Protein AF-A0A7C1EFP1-F1 (afdb_monomer_lite)

Secondary structure (DSSP, 8-state):
-----------HHHHHHHHHHHHHHHHHHHHHHHHHHHHHHHHHHHHHHHHHHHHHHHHHHHHHHHHHH-PPPPPPPP-TT--SEEEPTTPSEEE--S-SSEEEEEEEEE-TTS-B--S-EEEEEETTEEEEEE--SGGGTSPTTEEEEEEEBS---EEEEEEEETTEE-S--EEEE--TT-GGG-EEEEEEEEPP-

Radius of gyration: 34.73 Å; chains: 1; bounding box: 94×47×86 Å

Foldseek 3Di:
DDDPPPPDDPDPVVVVVVVVVVVVVVVVVVVVVVVVVVVVVVVVVVVVVVVVVVVVVVVVVVLVVLLVPDDFDDDDDFDPPQAQKEWDPPPFDFFADPDLQWFKEKEFEAEQVRHTAQQWWKWKAGRSGHIDIWGADVVNPHHGRMTMDIGGGLSTAWMWIFIDHDPDTRYTTDIDGGDNPDNGGRYIYTYMYGDDD

Structure (mmCIF, N/CA/C/O backbone):
data_AF-A0A7C1EFP1-F1
#
_entry.id   AF-A0A7C1EFP1-F1
#
loop_
_atom_site.group_PDB
_atom_site.id
_atom_site.type_symbol
_atom_site.label_atom_id
_atom_site.label_alt_id
_atom_site.label_comp_id
_atom_site.label_asym_id
_atom_site.label_entity_id
_atom_site.label_seq_id
_atom_site.pdbx_PDB_ins_code
_atom_site.Cartn_x
_atom_site.Cartn_y
_atom_site.Cartn_z
_atom_site.occupancy
_atom_site.B_iso_or_equiv
_atom_site.auth_seq_id
_atom_site.auth_comp_id
_atom_site.auth_asym_id
_atom_site.auth_atom_id
_atom_site.pdbx_PDB_model_num
ATOM 1 N N . MET A 1 1 ? 69.177 -32.577 -63.875 1.00 43.31 1 MET A N 1
ATOM 2 C CA . MET A 1 1 ? 70.035 -32.094 -62.771 1.00 43.31 1 MET A CA 1
ATOM 3 C C . MET A 1 1 ? 70.542 -30.718 -63.169 1.00 43.31 1 MET A C 1
ATOM 5 O O . MET A 1 1 ? 71.178 -30.608 -64.204 1.00 43.31 1 MET A O 1
ATOM 9 N N . GLY A 1 2 ? 70.160 -29.677 -62.434 1.00 37.62 2 GLY A N 1
ATOM 10 C CA . GLY A 1 2 ? 70.478 -28.285 -62.759 1.00 37.62 2 GLY A CA 1
ATOM 11 C C . GLY A 1 2 ? 69.690 -27.369 -61.835 1.00 37.62 2 GLY A C 1
ATOM 12 O O . GLY A 1 2 ? 68.617 -26.903 -62.194 1.00 37.62 2 GLY A O 1
ATOM 13 N N . LEU A 1 3 ? 70.174 -27.250 -60.598 1.00 42.16 3 LEU A N 1
ATOM 14 C CA . LEU A 1 3 ? 69.589 -26.459 -59.518 1.00 42.16 3 LEU A CA 1
ATOM 15 C C . LEU A 1 3 ? 69.392 -25.005 -59.971 1.00 42.16 3 LEU A C 1
ATOM 17 O O . LEU A 1 3 ? 70.361 -24.319 -60.292 1.00 42.16 3 LEU A O 1
ATOM 21 N N . SER A 1 4 ? 68.141 -24.539 -59.975 1.00 41.19 4 SER A N 1
ATOM 22 C CA . SER A 1 4 ? 67.832 -23.112 -60.047 1.00 41.19 4 SER A CA 1
ATOM 23 C C . SER A 1 4 ? 68.309 -22.474 -58.741 1.00 41.19 4 SER A C 1
ATOM 25 O O . SER A 1 4 ? 67.675 -22.604 -57.694 1.00 41.19 4 SER A O 1
ATOM 27 N N . ASN A 1 5 ? 69.497 -21.871 -58.781 1.00 44.94 5 ASN A N 1
ATOM 28 C CA . ASN A 1 5 ? 70.033 -21.078 -57.686 1.00 44.94 5 ASN A CA 1
ATOM 29 C C . ASN A 1 5 ? 69.199 -19.796 -57.577 1.00 44.94 5 ASN A C 1
ATOM 31 O O . ASN A 1 5 ? 69.444 -18.826 -58.292 1.00 44.94 5 ASN A O 1
ATOM 35 N N . ASN A 1 6 ? 68.227 -19.789 -56.663 1.00 48.50 6 ASN A N 1
ATOM 36 C CA . ASN A 1 6 ? 67.594 -18.569 -56.172 1.00 48.50 6 ASN A CA 1
ATOM 37 C C . ASN A 1 6 ? 68.635 -17.765 -55.383 1.00 48.50 6 ASN A C 1
ATOM 39 O O . ASN A 1 6 ? 68.729 -17.857 -54.158 1.00 48.50 6 ASN A O 1
ATOM 43 N N . THR A 1 7 ? 69.461 -16.990 -56.082 1.00 50.22 7 THR A N 1
ATOM 44 C CA . THR A 1 7 ? 70.325 -15.996 -55.453 1.00 50.22 7 THR A CA 1
ATOM 45 C C . THR A 1 7 ? 69.457 -14.844 -54.962 1.00 50.22 7 THR A C 1
ATOM 47 O O . THR A 1 7 ? 69.108 -13.930 -55.705 1.00 50.22 7 THR A O 1
ATOM 50 N N . VAL A 1 8 ? 69.096 -14.893 -53.679 1.00 58.31 8 VAL A N 1
ATOM 51 C CA . VAL A 1 8 ? 68.525 -13.748 -52.962 1.00 58.31 8 VAL A CA 1
ATOM 52 C C . VAL A 1 8 ? 69.504 -12.574 -53.110 1.00 58.31 8 VAL A C 1
ATOM 54 O O . VAL A 1 8 ? 70.669 -12.726 -52.732 1.0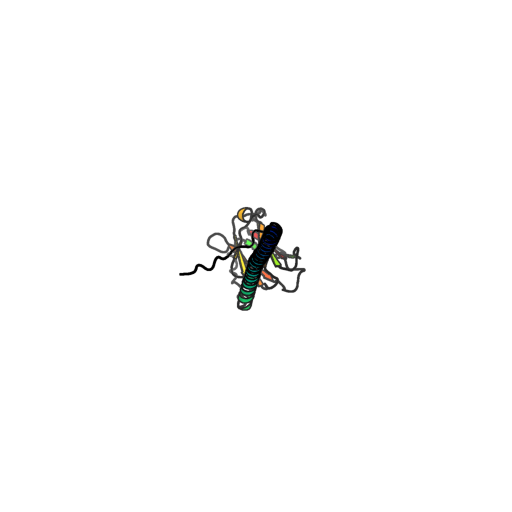0 58.31 8 VAL A O 1
ATOM 57 N N . PRO A 1 9 ? 69.097 -11.415 -53.659 1.00 54.53 9 PRO A N 1
ATOM 58 C CA . PRO A 1 9 ? 70.005 -10.287 -53.817 1.00 54.53 9 PRO A CA 1
ATOM 59 C C . PRO A 1 9 ? 70.494 -9.808 -52.441 1.00 54.53 9 PRO A C 1
ATOM 61 O O . PRO A 1 9 ? 69.729 -9.351 -51.601 1.00 54.53 9 PRO A O 1
ATOM 64 N N . THR A 1 10 ? 71.796 -9.926 -52.177 1.00 56.75 10 THR A N 1
ATOM 65 C CA . THR A 1 10 ? 72.434 -9.580 -50.892 1.00 56.75 10 THR A CA 1
ATOM 66 C C . THR A 1 10 ? 73.047 -8.178 -50.892 1.00 56.75 10 THR A C 1
ATOM 68 O O . THR A 1 10 ? 74.038 -7.924 -50.210 1.00 56.75 10 THR A O 1
ATOM 71 N N . SER A 1 11 ? 72.466 -7.226 -51.626 1.00 63.09 11 SER A N 1
ATOM 72 C CA . SER A 1 11 ? 72.901 -5.831 -51.540 1.00 63.09 11 SER A CA 1
ATOM 73 C C . SER A 1 11 ? 72.334 -5.180 -50.265 1.00 63.09 11 SER A C 1
ATOM 75 O O . SER A 1 11 ? 71.168 -5.367 -49.912 1.00 63.09 11 SER A O 1
ATOM 77 N N . ARG A 1 12 ? 73.160 -4.406 -49.539 1.00 58.56 12 ARG A N 1
ATOM 78 C CA . ARG A 1 12 ? 72.730 -3.605 -48.371 1.00 58.56 12 ARG A CA 1
ATOM 79 C C . ARG A 1 12 ? 71.409 -2.839 -48.590 1.00 58.56 12 ARG A C 1
ATOM 81 O O . ARG A 1 12 ? 70.568 -2.917 -47.696 1.00 58.56 12 ARG A O 1
ATOM 88 N N . PRO A 1 13 ? 71.172 -2.157 -49.730 1.00 68.75 13 PRO A N 1
ATOM 89 C CA . PRO A 1 13 ? 69.906 -1.455 -49.951 1.00 68.75 13 PRO A CA 1
ATOM 90 C C . PRO A 1 13 ? 68.696 -2.395 -50.067 1.00 68.75 13 PRO A C 1
ATOM 92 O O . PRO A 1 13 ? 67.624 -2.045 -49.584 1.00 68.75 13 PRO A O 1
ATOM 95 N N . TYR A 1 14 ? 68.857 -3.602 -50.622 1.00 70.50 14 TYR A N 1
ATOM 96 C CA . TYR A 1 14 ? 67.770 -4.583 -50.709 1.00 70.50 14 TYR A CA 1
ATOM 97 C C . TYR A 1 14 ? 67.346 -5.086 -49.326 1.00 70.50 14 TYR A C 1
ATOM 99 O O . TYR A 1 14 ? 66.156 -5.150 -49.031 1.00 70.50 14 TYR A O 1
ATOM 107 N N . ARG A 1 15 ? 68.309 -5.362 -48.435 1.00 70.06 15 ARG A N 1
ATOM 108 C CA . ARG A 1 15 ? 68.008 -5.758 -47.049 1.00 70.06 15 ARG A CA 1
ATOM 109 C C . ARG A 1 15 ? 67.303 -4.647 -46.277 1.00 70.06 15 ARG A C 1
ATOM 111 O O . ARG A 1 15 ? 66.344 -4.931 -45.577 1.00 70.06 15 ARG A O 1
ATOM 118 N N . VAL A 1 16 ? 67.740 -3.397 -46.432 1.00 73.44 16 VAL A N 1
ATOM 119 C CA . VAL A 1 16 ? 67.092 -2.246 -45.781 1.00 73.44 16 VAL A CA 1
ATOM 120 C C . VAL A 1 16 ? 65.667 -2.053 -46.302 1.00 73.44 16 VAL A C 1
ATOM 122 O O . VAL A 1 16 ? 64.749 -1.927 -45.497 1.00 73.44 16 VAL A O 1
ATOM 125 N N . SER A 1 17 ? 65.457 -2.107 -47.621 1.00 75.56 17 SER A N 1
ATOM 126 C CA . SER A 1 17 ? 64.118 -1.998 -48.210 1.00 75.56 17 SER A CA 1
ATOM 127 C C . SER A 1 17 ? 63.202 -3.127 -47.742 1.00 75.56 17 SER A C 1
ATOM 129 O O . SER A 1 17 ? 62.067 -2.865 -47.367 1.00 75.56 17 SER A O 1
ATOM 131 N N . LEU A 1 18 ? 63.696 -4.367 -47.712 1.00 79.50 18 LEU A N 1
ATOM 132 C CA . LEU A 1 18 ? 62.922 -5.526 -47.278 1.00 79.50 18 LEU A CA 1
ATOM 133 C C . LEU A 1 18 ? 62.542 -5.429 -45.793 1.00 79.50 18 LEU A C 1
ATOM 135 O O . LEU A 1 18 ? 61.389 -5.670 -45.449 1.00 79.50 18 LEU A O 1
ATOM 139 N N . THR A 1 19 ? 63.459 -4.994 -44.923 1.00 81.38 19 THR A N 1
ATOM 140 C CA . THR A 1 19 ? 63.149 -4.752 -43.506 1.00 81.38 19 THR A CA 1
ATOM 141 C C . THR A 1 19 ? 62.110 -3.645 -43.337 1.00 81.38 19 THR A C 1
ATOM 143 O O . THR A 1 19 ? 61.177 -3.812 -42.559 1.00 81.38 19 THR A O 1
ATOM 146 N N . ILE A 1 20 ? 62.219 -2.542 -44.088 1.00 81.62 20 ILE A N 1
ATOM 147 C CA . ILE A 1 20 ? 61.231 -1.452 -44.050 1.00 81.62 20 ILE A CA 1
ATOM 148 C C . ILE A 1 20 ? 59.852 -1.962 -44.479 1.00 81.62 20 ILE A C 1
ATOM 150 O O . ILE A 1 20 ? 58.868 -1.700 -43.791 1.00 81.62 20 ILE A O 1
ATOM 154 N N . THR A 1 21 ? 59.770 -2.729 -45.570 1.00 83.94 21 THR A N 1
ATOM 155 C CA . THR A 1 21 ? 58.505 -3.304 -46.048 1.00 83.94 21 THR A CA 1
ATOM 156 C C . THR A 1 21 ? 57.903 -4.274 -45.033 1.00 83.94 21 THR A C 1
ATOM 158 O O . THR A 1 21 ? 56.701 -4.221 -44.789 1.00 83.94 21 THR A O 1
ATOM 161 N N . ILE A 1 22 ? 58.718 -5.119 -44.396 1.00 84.75 22 ILE A N 1
ATOM 162 C CA . ILE A 1 22 ? 58.253 -6.049 -43.356 1.00 84.75 22 ILE A CA 1
ATOM 163 C C . ILE A 1 22 ? 57.739 -5.291 -42.129 1.00 84.75 22 ILE A C 1
ATOM 165 O O . ILE A 1 22 ? 56.687 -5.637 -41.599 1.00 84.75 22 ILE A O 1
ATOM 169 N N . VAL A 1 23 ? 58.436 -4.240 -41.691 1.00 85.56 23 VAL A N 1
ATOM 170 C CA . VAL A 1 23 ? 57.999 -3.417 -40.553 1.00 85.56 23 VAL A CA 1
ATOM 171 C C . VAL A 1 23 ? 56.684 -2.699 -40.869 1.00 85.56 23 VAL A C 1
ATOM 173 O O . VAL A 1 23 ? 55.776 -2.707 -40.043 1.00 85.56 23 VAL A O 1
ATOM 176 N N . LEU A 1 24 ? 56.535 -2.140 -42.072 1.00 85.44 24 LEU A N 1
ATOM 177 C CA . LEU A 1 24 ? 55.278 -1.532 -42.528 1.00 85.44 24 LEU A CA 1
ATOM 178 C C . LEU A 1 24 ? 54.130 -2.547 -42.588 1.00 85.44 24 LEU A C 1
ATOM 180 O O . LEU A 1 24 ? 53.017 -2.253 -42.149 1.00 85.44 24 LEU A O 1
ATOM 184 N N . LEU A 1 25 ? 54.397 -3.758 -43.078 1.00 85.12 25 LEU A N 1
ATOM 185 C CA . LEU A 1 25 ? 53.415 -4.839 -43.098 1.00 85.12 25 LEU A CA 1
ATOM 186 C C . LEU A 1 25 ? 52.990 -5.227 -41.672 1.00 85.12 25 LEU A C 1
ATOM 188 O O . LEU A 1 25 ? 51.804 -5.345 -41.386 1.00 85.12 25 LEU A O 1
ATOM 192 N N . LEU A 1 26 ? 53.940 -5.364 -40.747 1.00 84.88 26 LEU A N 1
ATOM 193 C CA . LEU A 1 26 ? 53.634 -5.679 -39.351 1.00 84.88 26 LEU A CA 1
ATOM 194 C C . LEU A 1 26 ? 52.823 -4.568 -38.677 1.00 84.88 26 LEU A C 1
ATOM 196 O O . LEU A 1 26 ? 51.865 -4.863 -37.965 1.00 84.88 26 LEU A O 1
ATOM 200 N N . LEU A 1 27 ? 53.149 -3.299 -38.933 1.00 85.88 27 LEU A N 1
ATOM 201 C CA . LEU A 1 27 ? 52.392 -2.162 -38.403 1.00 85.88 27 LEU A CA 1
ATOM 202 C C . LEU A 1 27 ? 50.953 -2.133 -38.928 1.00 85.88 27 LEU A C 1
ATOM 204 O O . LEU A 1 27 ? 50.025 -1.930 -38.149 1.00 85.88 27 LEU A O 1
ATOM 208 N N . THR A 1 28 ? 50.756 -2.378 -40.225 1.00 86.38 28 THR A N 1
ATOM 209 C CA . THR A 1 28 ? 49.413 -2.406 -40.830 1.00 86.38 28 THR A CA 1
ATOM 210 C C . THR A 1 28 ? 48.569 -3.567 -40.305 1.00 86.38 28 THR A C 1
ATOM 212 O O . THR A 1 28 ? 47.416 -3.355 -39.937 1.00 86.38 28 THR A O 1
ATOM 215 N N . VAL A 1 29 ? 49.145 -4.766 -40.175 1.00 87.69 29 VAL A N 1
ATOM 216 C CA . VAL A 1 29 ? 48.458 -5.926 -39.580 1.00 87.69 29 VAL A CA 1
ATOM 217 C C . VAL A 1 29 ? 48.094 -5.660 -38.120 1.00 87.69 29 VAL A C 1
ATOM 219 O O . VAL A 1 29 ? 46.966 -5.922 -37.708 1.00 87.69 29 VAL A O 1
ATOM 222 N N . THR A 1 30 ? 49.012 -5.079 -37.346 1.00 85.75 30 THR A N 1
ATOM 223 C CA . THR A 1 30 ? 48.764 -4.760 -35.932 1.00 85.75 30 THR A CA 1
ATOM 224 C C . THR A 1 30 ? 47.638 -3.735 -35.786 1.00 85.75 30 THR A C 1
ATOM 226 O O . THR A 1 30 ? 46.737 -3.932 -34.975 1.00 85.75 30 THR A O 1
ATOM 229 N N . ALA A 1 31 ? 47.632 -2.679 -36.606 1.00 81.50 31 ALA A N 1
ATOM 230 C CA . ALA A 1 31 ? 46.561 -1.683 -36.604 1.00 81.50 31 ALA A CA 1
ATOM 231 C C . ALA A 1 31 ? 45.196 -2.298 -36.958 1.00 81.50 31 ALA A C 1
ATOM 233 O O . ALA A 1 31 ? 44.191 -1.973 -36.330 1.00 81.50 31 ALA A O 1
ATOM 234 N N . MET A 1 32 ? 45.160 -3.223 -37.922 1.00 87.69 32 MET A N 1
ATOM 235 C CA . MET A 1 32 ? 43.922 -3.890 -38.328 1.00 87.69 32 MET A CA 1
ATOM 236 C C . MET A 1 32 ? 43.363 -4.796 -37.220 1.00 87.69 32 MET A C 1
ATOM 238 O O . MET A 1 32 ? 42.166 -4.761 -36.950 1.00 87.69 32 MET A O 1
ATOM 242 N N . ILE A 1 33 ? 44.224 -5.543 -36.521 1.00 84.12 33 ILE A N 1
ATOM 243 C CA . ILE A 1 33 ? 43.825 -6.384 -35.380 1.00 84.12 33 ILE A CA 1
ATOM 244 C C . ILE A 1 33 ? 43.259 -5.527 -34.242 1.00 84.12 33 ILE A C 1
ATOM 246 O O . ILE A 1 33 ? 42.219 -5.864 -33.683 1.00 84.12 33 ILE A O 1
ATOM 250 N N . VAL A 1 34 ? 43.903 -4.400 -33.923 1.00 80.50 34 VAL A N 1
ATOM 251 C CA . VAL A 1 34 ? 43.417 -3.480 -32.881 1.00 80.50 34 VAL A CA 1
ATOM 252 C C . VAL A 1 34 ? 42.028 -2.937 -33.227 1.00 80.50 34 VAL A C 1
ATOM 254 O O . VAL A 1 34 ? 41.159 -2.909 -32.360 1.00 80.50 34 VAL A O 1
ATOM 257 N N . LEU A 1 35 ? 41.785 -2.568 -34.489 1.00 77.12 35 LEU A N 1
ATOM 258 C CA . LEU A 1 35 ? 40.465 -2.108 -34.933 1.00 77.12 35 LEU A CA 1
ATOM 259 C C . LEU A 1 35 ? 39.390 -3.194 -34.801 1.00 77.12 35 LEU A C 1
ATOM 261 O O . LEU A 1 35 ? 38.282 -2.889 -34.369 1.00 77.12 35 LEU A O 1
ATOM 265 N N . ILE A 1 36 ? 39.713 -4.452 -35.117 1.00 79.12 36 ILE A N 1
ATOM 266 C CA . ILE A 1 36 ? 38.784 -5.581 -34.952 1.00 79.12 36 ILE A CA 1
ATOM 267 C C . ILE A 1 36 ? 38.444 -5.796 -33.472 1.00 79.12 36 ILE A C 1
ATOM 269 O O . ILE A 1 36 ? 37.278 -5.977 -33.140 1.00 79.12 36 ILE A O 1
ATOM 273 N N . ILE A 1 37 ? 39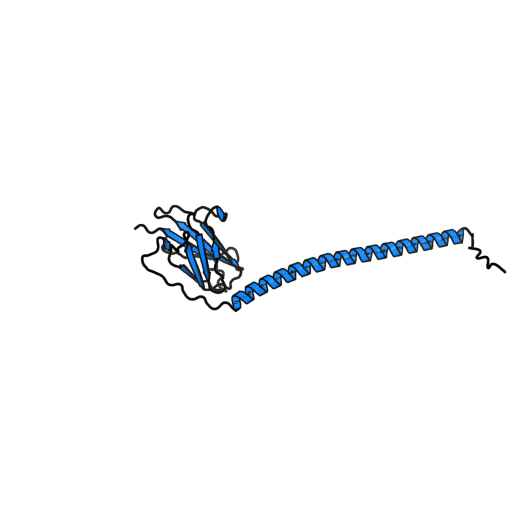.436 -5.733 -32.577 1.00 72.81 37 ILE A N 1
ATOM 274 C CA . ILE A 1 37 ? 39.217 -5.901 -31.131 1.00 72.81 37 ILE A CA 1
ATOM 275 C C . ILE A 1 37 ? 38.318 -4.787 -30.581 1.00 72.81 37 ILE A C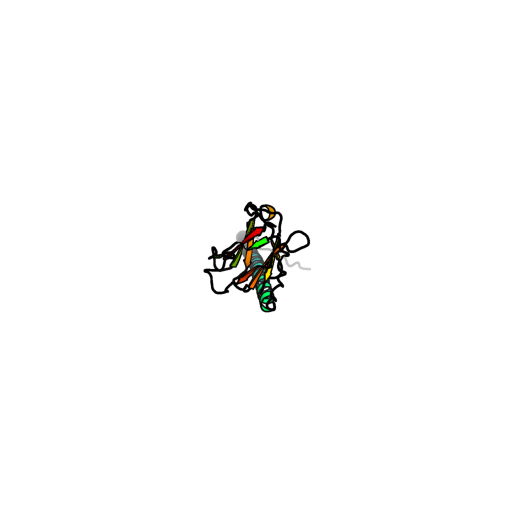 1
ATOM 277 O O . ILE A 1 37 ? 37.385 -5.077 -29.838 1.00 72.81 37 ILE A O 1
ATOM 281 N N . ILE A 1 38 ? 38.567 -3.529 -30.963 1.00 69.75 38 ILE A N 1
ATOM 282 C CA . ILE A 1 38 ? 37.740 -2.391 -30.530 1.00 69.75 38 ILE A CA 1
ATOM 283 C C . ILE A 1 38 ? 36.304 -2.543 -31.044 1.00 69.75 38 ILE A C 1
ATOM 285 O O . ILE A 1 38 ? 35.363 -2.321 -30.288 1.00 69.75 38 ILE A O 1
ATOM 289 N N . ASN A 1 39 ? 36.131 -2.940 -32.306 1.00 70.12 39 ASN A N 1
ATOM 290 C CA . ASN A 1 39 ? 34.807 -3.111 -32.895 1.00 70.12 39 ASN A CA 1
ATOM 291 C C . ASN A 1 39 ? 34.031 -4.271 -32.249 1.00 70.12 39 ASN A C 1
ATOM 293 O O . ASN A 1 39 ? 32.839 -4.136 -32.010 1.00 70.12 39 ASN A O 1
ATOM 297 N N . ASN A 1 40 ? 34.706 -5.374 -31.908 1.00 67.50 40 ASN A N 1
ATOM 298 C CA . ASN A 1 40 ? 34.085 -6.489 -31.188 1.00 67.50 40 ASN A CA 1
ATOM 299 C C . ASN A 1 40 ? 33.691 -6.100 -29.757 1.00 67.50 40 ASN A C 1
ATOM 301 O O . ASN A 1 40 ? 32.587 -6.414 -29.334 1.00 67.50 40 ASN A O 1
ATOM 305 N N . ALA A 1 41 ? 34.545 -5.364 -29.037 1.00 62.75 41 ALA A N 1
ATOM 306 C CA . ALA A 1 41 ? 34.215 -4.891 -27.692 1.00 62.75 41 ALA A CA 1
ATOM 307 C C . ALA A 1 41 ? 32.999 -3.944 -27.690 1.00 62.75 41 ALA A C 1
ATOM 309 O O . ALA A 1 41 ? 32.172 -3.998 -26.787 1.00 62.75 41 ALA A O 1
ATOM 310 N N . GLN A 1 42 ? 32.859 -3.103 -28.723 1.00 67.38 42 GLN A N 1
ATOM 311 C CA . GLN A 1 42 ? 31.679 -2.248 -28.879 1.00 67.38 42 GLN A CA 1
ATOM 312 C C . GLN A 1 42 ? 30.397 -3.027 -29.191 1.00 67.38 42 GLN A C 1
ATOM 314 O O . GLN A 1 42 ? 29.314 -2.565 -28.829 1.00 67.38 42 GLN A O 1
ATOM 319 N N . GLU A 1 43 ? 30.502 -4.166 -29.874 1.00 68.56 43 GLU A N 1
ATOM 320 C CA . GLU A 1 43 ? 29.346 -5.003 -30.189 1.00 68.56 43 GLU A CA 1
ATOM 321 C C . GLU A 1 43 ? 28.860 -5.762 -28.947 1.00 68.56 43 GLU A C 1
ATOM 323 O O . GLU A 1 43 ? 27.666 -5.733 -28.662 1.00 68.56 43 GLU A O 1
ATOM 328 N N . ASP A 1 44 ? 29.773 -6.309 -28.138 1.00 67.94 44 ASP A N 1
ATOM 329 C CA . ASP A 1 44 ? 29.432 -6.980 -26.873 1.00 67.94 44 ASP A CA 1
ATOM 330 C C . ASP A 1 44 ? 28.696 -6.029 -25.904 1.00 67.94 44 ASP A C 1
ATOM 332 O O . ASP A 1 44 ? 27.665 -6.381 -25.321 1.00 67.94 44 ASP A O 1
ATOM 336 N N . ASP A 1 45 ? 29.173 -4.783 -25.780 1.00 68.50 45 ASP A N 1
ATOM 337 C CA . ASP A 1 45 ? 28.523 -3.754 -24.956 1.00 68.50 45 ASP A CA 1
ATOM 338 C C . ASP A 1 45 ? 27.130 -3.375 -25.497 1.00 68.50 45 ASP A C 1
ATOM 340 O O . ASP A 1 45 ? 26.194 -3.118 -24.730 1.00 68.50 45 ASP A O 1
ATOM 344 N N . ARG A 1 46 ? 26.963 -3.354 -26.827 1.00 60.88 46 ARG A N 1
ATOM 345 C CA . ARG A 1 46 ? 25.675 -3.081 -27.483 1.00 60.88 46 ARG A CA 1
ATOM 346 C C . ARG A 1 46 ? 24.678 -4.211 -27.291 1.00 60.88 46 ARG A C 1
ATOM 348 O O . ARG A 1 46 ? 23.516 -3.928 -27.003 1.00 60.88 46 ARG A O 1
ATOM 355 N N . GLU A 1 47 ? 25.108 -5.459 -27.427 1.00 67.81 47 GLU A N 1
ATOM 356 C CA . GLU A 1 47 ? 24.261 -6.629 -27.202 1.00 67.81 47 GLU A CA 1
ATOM 357 C C . GLU A 1 47 ? 23.794 -6.698 -25.743 1.00 67.81 47 GLU A C 1
ATOM 359 O O . GLU A 1 47 ? 22.608 -6.918 -25.487 1.00 67.81 47 GLU A O 1
ATOM 364 N N . ALA A 1 48 ? 24.682 -6.416 -24.784 1.00 68.50 48 ALA A N 1
ATOM 365 C CA . ALA A 1 48 ? 24.329 -6.359 -23.368 1.00 68.50 48 ALA A CA 1
ATOM 366 C C . ALA A 1 48 ? 23.302 -5.251 -23.071 1.00 68.50 48 ALA A C 1
ATOM 368 O O . ALA A 1 48 ? 22.292 -5.500 -22.406 1.00 68.50 48 ALA A O 1
ATOM 369 N N . ALA A 1 49 ? 23.510 -4.042 -23.603 1.00 66.25 49 ALA A N 1
ATOM 370 C CA . ALA A 1 49 ? 22.573 -2.931 -23.438 1.00 66.25 49 ALA A CA 1
ATOM 371 C C . ALA A 1 49 ? 21.210 -3.210 -24.100 1.00 66.25 49 ALA A C 1
ATOM 373 O O . ALA A 1 49 ? 20.159 -2.887 -23.536 1.00 66.25 49 ALA A O 1
ATOM 374 N N . LEU A 1 50 ? 21.210 -3.845 -25.276 1.00 66.38 50 LEU A N 1
ATOM 375 C CA . LEU A 1 50 ? 19.991 -4.232 -25.979 1.00 66.38 50 LEU A CA 1
ATOM 376 C C . LEU A 1 50 ? 19.224 -5.302 -25.197 1.00 66.38 50 LEU A C 1
ATOM 378 O O . LEU A 1 50 ? 18.017 -5.171 -25.027 1.00 66.38 50 LEU A O 1
ATOM 382 N N . ASN A 1 51 ? 19.910 -6.317 -24.672 1.00 64.69 51 ASN A N 1
ATOM 383 C CA . ASN A 1 51 ? 19.283 -7.385 -23.899 1.00 64.69 51 ASN A CA 1
ATOM 384 C C . ASN A 1 51 ? 18.645 -6.858 -22.601 1.00 64.69 51 ASN A C 1
ATOM 386 O O . ASN A 1 51 ? 17.522 -7.234 -22.262 1.00 64.69 51 ASN A O 1
ATOM 390 N N . LEU A 1 52 ? 19.308 -5.920 -21.916 1.00 70.31 52 LEU A N 1
ATOM 391 C CA . LEU A 1 52 ? 18.737 -5.235 -20.750 1.00 70.31 52 LEU A CA 1
ATOM 392 C C . LEU A 1 52 ? 17.489 -4.424 -21.116 1.00 70.31 52 LEU A C 1
ATOM 394 O O . LEU A 1 52 ? 16.479 -4.489 -20.418 1.00 70.31 52 LEU A O 1
ATOM 398 N N . THR A 1 53 ? 17.538 -3.701 -22.236 1.00 67.12 53 THR A N 1
ATOM 399 C CA . THR A 1 53 ? 16.407 -2.888 -22.706 1.00 67.12 53 THR A CA 1
ATOM 400 C C . THR A 1 53 ? 15.230 -3.765 -23.135 1.00 67.12 53 THR A C 1
ATOM 402 O O . THR A 1 53 ? 14.093 -3.477 -22.777 1.00 67.12 53 THR A O 1
ATOM 405 N N . ILE A 1 54 ? 15.483 -4.860 -23.858 1.00 63.09 54 ILE A N 1
ATOM 406 C CA . ILE A 1 54 ? 14.448 -5.818 -24.269 1.00 63.09 54 ILE A CA 1
ATOM 407 C C . ILE A 1 54 ? 13.809 -6.459 -23.039 1.00 63.09 54 ILE A C 1
ATOM 409 O O . ILE A 1 54 ? 12.587 -6.532 -22.981 1.00 63.09 54 ILE A O 1
ATOM 413 N N . THR A 1 55 ? 14.603 -6.871 -22.049 1.00 65.38 55 THR A N 1
ATOM 414 C CA . THR A 1 55 ? 14.072 -7.467 -20.813 1.00 65.38 55 THR A CA 1
ATOM 415 C C . THR A 1 55 ? 13.164 -6.481 -20.079 1.00 65.38 55 THR A C 1
ATOM 417 O O . THR A 1 55 ? 12.028 -6.823 -19.769 1.00 65.38 55 THR A O 1
ATOM 420 N N . ALA A 1 56 ? 13.596 -5.226 -19.912 1.00 55.91 56 ALA A N 1
ATOM 421 C CA . ALA A 1 56 ? 12.779 -4.189 -19.283 1.00 55.91 56 ALA A CA 1
ATOM 422 C C . ALA A 1 56 ? 11.471 -3.912 -20.051 1.00 55.91 56 ALA A C 1
ATOM 424 O O . ALA A 1 56 ? 10.406 -3.788 -19.448 1.00 55.91 56 ALA A O 1
ATOM 425 N N . VAL A 1 57 ? 11.527 -3.860 -21.387 1.00 63.84 57 VAL A N 1
ATOM 426 C CA . VAL A 1 57 ? 10.338 -3.655 -22.232 1.00 63.84 57 VAL A CA 1
ATOM 427 C C . VAL A 1 57 ? 9.388 -4.854 -22.166 1.00 63.84 57 VAL A C 1
ATOM 429 O O . VAL A 1 57 ? 8.175 -4.662 -22.121 1.00 63.84 57 VAL A O 1
ATOM 432 N N . VAL A 1 58 ? 9.909 -6.083 -22.147 1.00 68.31 58 VAL A N 1
ATOM 433 C CA . VAL A 1 58 ? 9.103 -7.309 -22.049 1.00 68.31 58 VAL A CA 1
ATOM 434 C C . VAL A 1 58 ? 8.440 -7.422 -20.677 1.00 68.31 58 VAL A C 1
ATOM 436 O O . VAL A 1 58 ? 7.247 -7.719 -20.627 1.00 68.31 58 VAL A O 1
ATOM 439 N N . ASP A 1 59 ? 9.153 -7.120 -19.591 1.00 57.78 59 ASP A N 1
ATOM 440 C CA . ASP A 1 59 ? 8.581 -7.096 -18.239 1.00 57.78 59 ASP A CA 1
ATOM 441 C C . ASP A 1 59 ? 7.451 -6.063 -18.146 1.00 57.78 59 ASP A C 1
ATOM 443 O O . ASP A 1 59 ? 6.346 -6.374 -17.693 1.00 57.78 59 ASP A O 1
ATOM 447 N N . GLN A 1 60 ? 7.669 -4.858 -18.681 1.00 58.16 60 GLN A N 1
ATOM 448 C CA . GLN A 1 60 ? 6.658 -3.802 -18.690 1.00 58.16 60 GLN A CA 1
ATOM 449 C C . GLN A 1 60 ? 5.449 -4.152 -19.575 1.00 58.16 60 GLN A C 1
ATOM 451 O O . GLN A 1 60 ? 4.299 -3.890 -19.206 1.00 58.16 60 GLN A O 1
ATOM 456 N N . MET A 1 61 ? 5.679 -4.810 -20.716 1.00 57.12 61 MET A N 1
ATOM 457 C CA . MET A 1 61 ? 4.618 -5.302 -21.594 1.00 57.12 61 MET A CA 1
ATOM 458 C C . MET A 1 61 ? 3.809 -6.421 -20.933 1.00 57.12 61 MET A C 1
ATOM 460 O O . MET A 1 61 ? 2.584 -6.410 -21.027 1.00 57.12 61 MET A O 1
ATOM 464 N N . HIS A 1 62 ? 4.455 -7.353 -20.228 1.00 58.41 62 HIS A N 1
ATOM 465 C CA . HIS A 1 62 ? 3.776 -8.438 -19.524 1.00 58.41 62 HIS A CA 1
ATOM 466 C C . HIS A 1 62 ? 2.925 -7.911 -18.360 1.00 58.41 62 HIS A C 1
ATOM 468 O O . HIS A 1 62 ? 1.785 -8.348 -18.192 1.00 58.41 62 HIS A O 1
ATOM 474 N N . ILE A 1 63 ? 3.424 -6.934 -17.595 1.00 60.50 63 ILE A N 1
ATOM 475 C CA . ILE A 1 63 ? 2.661 -6.261 -16.529 1.00 60.50 63 ILE A CA 1
ATOM 476 C C . ILE A 1 63 ? 1.429 -5.563 -17.121 1.00 60.50 63 ILE A C 1
ATOM 478 O O . ILE A 1 63 ? 0.304 -5.801 -16.676 1.00 60.50 63 ILE A O 1
ATOM 482 N N . THR A 1 64 ? 1.621 -4.794 -18.196 1.00 59.78 64 THR A N 1
ATOM 483 C CA . THR A 1 64 ? 0.540 -4.059 -18.869 1.00 59.78 64 THR A CA 1
ATOM 484 C C . THR A 1 64 ? -0.500 -5.007 -19.476 1.00 59.78 64 THR A C 1
ATOM 486 O O . THR A 1 64 ? -1.702 -4.769 -19.378 1.00 59.78 64 THR A O 1
ATOM 489 N N . GLN A 1 65 ? -0.066 -6.111 -20.085 1.00 57.19 65 GLN A N 1
ATOM 490 C CA . GLN A 1 65 ? -0.959 -7.085 -20.707 1.00 57.19 65 GLN A CA 1
ATOM 491 C C . GLN A 1 65 ? -1.728 -7.898 -19.658 1.00 57.19 65 GLN A C 1
ATOM 493 O O . GLN A 1 65 ? -2.926 -8.110 -19.818 1.00 57.19 65 GLN A O 1
ATOM 498 N N . THR A 1 66 ? -1.087 -8.282 -18.551 1.00 57.28 66 THR A N 1
ATOM 499 C CA . THR A 1 66 ? -1.757 -8.968 -17.431 1.00 57.28 66 THR A CA 1
ATOM 500 C C . THR A 1 66 ? -2.803 -8.065 -16.779 1.00 57.28 66 THR A C 1
ATOM 502 O O . THR A 1 66 ? -3.899 -8.530 -16.471 1.00 57.28 66 THR A O 1
ATOM 505 N N . ALA A 1 67 ? -2.510 -6.767 -16.647 1.00 57.28 67 ALA A N 1
ATOM 506 C CA . ALA A 1 67 ? -3.498 -5.773 -16.251 1.00 57.28 67 ALA A CA 1
ATOM 507 C C . ALA A 1 67 ? -4.653 -5.723 -17.269 1.00 57.28 67 ALA A C 1
ATOM 509 O O . ALA A 1 67 ? -5.785 -6.019 -16.921 1.00 57.28 67 ALA A O 1
ATOM 510 N N . LEU A 1 68 ? -4.401 -5.479 -18.554 1.00 56.28 68 LEU A N 1
ATOM 511 C CA . LEU A 1 68 ? -5.466 -5.327 -19.561 1.00 56.28 68 LEU A CA 1
ATOM 512 C C . LEU A 1 68 ? -6.430 -6.527 -19.694 1.00 56.28 68 LEU A C 1
ATOM 514 O O . LEU A 1 68 ? -7.552 -6.343 -20.165 1.00 56.28 68 LEU A O 1
ATOM 518 N N . ILE A 1 69 ? -6.017 -7.739 -19.306 1.00 56.56 69 ILE A N 1
ATOM 519 C CA . ILE A 1 69 ? -6.859 -8.949 -19.342 1.00 56.56 69 ILE A CA 1
ATOM 520 C C . ILE A 1 69 ? -7.551 -9.213 -17.987 1.00 56.56 69 ILE A C 1
ATOM 522 O O . ILE A 1 69 ? -8.498 -9.999 -17.921 1.00 56.56 69 ILE A O 1
ATOM 526 N N . ALA A 1 70 ? -7.120 -8.563 -16.901 1.00 57.53 70 ALA A N 1
ATOM 527 C CA . ALA A 1 70 ? -7.738 -8.711 -15.590 1.00 57.53 70 ALA A CA 1
ATOM 528 C C . ALA A 1 70 ? -9.167 -8.142 -15.612 1.00 57.53 70 ALA A C 1
ATOM 530 O O . ALA A 1 70 ? -9.394 -6.942 -15.761 1.00 57.53 70 ALA A O 1
ATOM 531 N N . THR A 1 71 ? -10.156 -9.024 -15.468 1.00 56.88 71 THR A N 1
ATOM 532 C CA . THR A 1 71 ? -11.555 -8.639 -15.256 1.00 56.88 71 THR A CA 1
ATOM 533 C C . THR A 1 71 ? -11.695 -7.776 -14.001 1.00 56.88 71 THR A C 1
ATOM 535 O O . THR A 1 71 ? -11.002 -8.052 -13.020 1.00 56.88 71 THR A O 1
ATOM 538 N N . PRO A 1 72 ? -12.611 -6.786 -13.986 1.00 63.38 72 PRO A N 1
ATOM 539 C CA . PRO A 1 72 ? -12.856 -5.971 -12.804 1.00 63.38 72 PRO A CA 1
ATOM 540 C C . PRO A 1 72 ? -13.187 -6.865 -11.610 1.00 63.38 72 PRO A C 1
ATOM 542 O O . PRO A 1 72 ? -14.050 -7.745 -11.680 1.00 63.38 72 PRO A O 1
ATOM 545 N N . THR A 1 73 ? -12.485 -6.631 -10.512 1.00 70.06 73 THR A N 1
ATOM 546 C CA . THR A 1 73 ? -12.599 -7.438 -9.305 1.00 70.06 73 THR A CA 1
ATOM 547 C C . THR A 1 73 ? -13.958 -7.165 -8.661 1.00 70.06 73 THR A C 1
ATOM 549 O O . THR A 1 73 ? -14.403 -6.018 -8.546 1.00 70.06 73 THR A O 1
ATOM 552 N N . SER A 1 74 ? -14.670 -8.227 -8.276 1.00 68.50 74 SER A N 1
ATOM 553 C CA . SER A 1 74 ? -15.959 -8.098 -7.586 1.00 68.50 74 SER A CA 1
ATOM 554 C C . SER A 1 74 ? -15.757 -7.547 -6.177 1.00 68.50 74 SER A C 1
ATOM 556 O O . SER A 1 74 ? -14.792 -7.901 -5.504 1.00 68.50 74 SER A O 1
ATOM 558 N N . ALA A 1 75 ? -16.682 -6.700 -5.717 1.00 73.31 75 ALA A N 1
ATOM 559 C CA . ALA A 1 75 ? -16.603 -6.148 -4.372 1.00 73.31 75 ALA A CA 1
ATOM 560 C C . ALA A 1 75 ? -16.670 -7.275 -3.314 1.00 73.31 75 ALA A C 1
ATOM 562 O O . ALA A 1 75 ? -17.556 -8.136 -3.389 1.00 73.31 75 ALA A O 1
ATOM 563 N N . PRO A 1 76 ? -15.760 -7.281 -2.327 1.00 76.88 76 PRO A N 1
ATOM 564 C CA . PRO A 1 76 ? -15.755 -8.267 -1.254 1.00 76.88 76 PRO A CA 1
ATOM 565 C C . PRO A 1 76 ? -16.979 -8.114 -0.339 1.00 76.88 76 PRO A C 1
ATOM 567 O O . PRO A 1 76 ? -17.477 -7.014 -0.098 1.00 76.88 76 PRO A O 1
ATOM 570 N N . GLN A 1 77 ? -17.474 -9.237 0.185 1.00 72.81 77 GLN A N 1
ATOM 571 C CA . GLN A 1 77 ? -18.619 -9.258 1.099 1.00 72.81 77 GLN A CA 1
ATOM 572 C C . GLN A 1 77 ? -18.206 -8.760 2.492 1.00 72.81 77 GLN A C 1
ATOM 574 O O . GLN A 1 77 ? -17.243 -9.256 3.078 1.00 72.81 77 GLN A O 1
ATOM 579 N N . VAL A 1 78 ? -18.961 -7.808 3.046 1.00 71.62 78 VAL A N 1
ATOM 580 C CA . VAL A 1 78 ? -18.752 -7.282 4.404 1.00 71.62 78 VAL A CA 1
ATOM 581 C C . VAL A 1 78 ? -19.660 -8.023 5.381 1.00 71.62 78 VAL A C 1
ATOM 583 O O . VAL A 1 78 ? -20.879 -8.014 5.217 1.00 71.62 78 VAL A O 1
ATOM 586 N N . VAL A 1 79 ? -19.089 -8.611 6.435 1.00 72.38 79 VAL A N 1
ATOM 587 C CA . VAL A 1 79 ? -19.873 -9.243 7.508 1.00 72.38 79 VAL A CA 1
ATOM 588 C C . VAL A 1 79 ? -19.888 -8.342 8.742 1.00 72.38 79 VAL A C 1
ATOM 590 O O . VAL A 1 79 ? -18.906 -8.232 9.476 1.00 72.38 79 VAL A O 1
ATOM 593 N N . LEU A 1 80 ? -21.014 -7.662 8.969 1.00 62.31 80 LEU A N 1
ATOM 594 C CA . LEU A 1 80 ? -21.173 -6.739 10.096 1.00 62.31 80 LEU A CA 1
ATOM 595 C C . LEU A 1 80 ? -20.981 -7.439 11.454 1.00 62.31 80 LEU A C 1
ATOM 597 O O . LEU A 1 80 ? -21.459 -8.549 11.675 1.00 62.31 80 LEU A O 1
ATOM 601 N N . GLY A 1 81 ? -20.301 -6.754 12.379 1.00 64.38 81 GLY A N 1
ATOM 602 C CA . GLY A 1 81 ? -20.121 -7.194 13.769 1.00 64.38 81 GLY A CA 1
ATOM 603 C C . GLY A 1 81 ? -19.017 -8.233 14.010 1.00 64.38 81 GLY A C 1
ATOM 604 O O . GLY A 1 81 ? -18.841 -8.661 15.148 1.00 64.38 81 GLY A O 1
ATOM 605 N N . GLN A 1 82 ? -18.264 -8.638 12.981 1.00 77.00 82 GLN A N 1
ATOM 606 C CA . GLN A 1 82 ? -17.198 -9.648 13.112 1.00 77.00 82 GLN A CA 1
ATOM 607 C C . GLN A 1 82 ? -15.780 -9.070 13.206 1.00 77.00 82 GLN A C 1
ATOM 609 O O . GLN A 1 82 ? -14.851 -9.778 13.598 1.00 77.00 82 GLN A O 1
ATOM 614 N N . TYR A 1 83 ? -15.603 -7.796 12.864 1.00 88.62 83 TYR A N 1
ATOM 615 C CA . TYR A 1 83 ? -14.283 -7.191 12.731 1.00 88.62 83 TYR A CA 1
ATOM 616 C C . TYR A 1 83 ? -13.804 -6.540 14.028 1.00 88.62 83 TYR A C 1
ATOM 618 O O . TYR A 1 83 ? -14.560 -5.871 14.729 1.00 88.62 83 TYR A O 1
ATOM 626 N N . LEU A 1 84 ? -12.523 -6.746 14.335 1.00 91.81 84 LEU A N 1
ATOM 627 C CA . LEU A 1 84 ? -11.843 -6.171 15.496 1.00 91.81 84 LEU A CA 1
ATOM 628 C C . LEU A 1 84 ? -11.285 -4.780 15.201 1.00 91.81 84 LEU A C 1
ATOM 630 O O . LEU A 1 84 ? -10.959 -4.054 16.134 1.00 91.81 84 LEU A O 1
ATOM 634 N N . PHE A 1 85 ? -11.156 -4.426 13.925 1.00 94.31 85 PHE A N 1
ATOM 635 C CA . PHE A 1 85 ? -10.660 -3.139 13.463 1.00 94.31 85 PHE A CA 1
ATOM 636 C C . PHE A 1 85 ? -11.699 -2.451 12.593 1.00 94.31 85 PHE A C 1
ATOM 638 O O . PHE A 1 85 ? -12.387 -3.095 11.799 1.00 94.31 85 PHE A O 1
ATOM 645 N N . ALA A 1 86 ? -11.764 -1.133 12.724 1.00 93.69 86 ALA A N 1
ATOM 646 C CA . ALA A 1 86 ? -12.560 -0.266 11.879 1.00 93.69 86 ALA A CA 1
ATOM 647 C C . ALA A 1 86 ? -11.693 0.863 11.323 1.00 93.69 86 ALA A C 1
ATOM 649 O O . ALA A 1 86 ? -10.665 1.233 11.896 1.00 93.69 86 ALA A O 1
ATOM 650 N N . LEU A 1 87 ? -12.130 1.396 10.190 1.00 94.75 87 LEU A N 1
ATOM 651 C CA . LEU A 1 87 ? -11.564 2.592 9.593 1.00 94.75 87 LEU A CA 1
ATOM 652 C C . LEU A 1 87 ? -11.812 3.782 10.530 1.00 94.75 87 LEU A C 1
ATOM 654 O O . LEU A 1 87 ? -12.928 3.957 11.026 1.00 94.75 87 LEU A O 1
ATOM 658 N N . VAL A 1 88 ? -10.774 4.567 10.809 1.00 93.94 88 VAL A N 1
ATOM 659 C CA . VAL A 1 88 ? -10.917 5.808 11.582 1.00 93.94 88 VAL A CA 1
ATOM 660 C C . VAL A 1 88 ? -11.747 6.810 10.776 1.00 93.94 88 VAL A C 1
ATOM 662 O O . VAL A 1 88 ? -11.739 6.780 9.544 1.00 93.94 88 VAL A O 1
ATOM 665 N N . ALA A 1 89 ? -12.473 7.690 11.471 1.00 89.56 89 ALA A N 1
ATOM 666 C CA . ALA A 1 89 ? -13.188 8.789 10.831 1.00 89.56 89 ALA A CA 1
ATOM 667 C C . ALA A 1 89 ? -12.255 9.569 9.887 1.00 89.56 89 ALA A C 1
ATOM 669 O O . ALA A 1 89 ? -11.071 9.736 10.175 1.00 89.56 89 ALA A O 1
ATOM 670 N N . ASP A 1 90 ? -12.801 10.001 8.753 1.00 88.94 90 ASP A N 1
ATOM 671 C CA . ASP A 1 90 ? -12.095 10.741 7.701 1.00 88.94 90 ASP A CA 1
ATOM 672 C C . ASP A 1 90 ? -11.007 9.959 6.935 1.00 88.94 90 ASP A C 1
ATOM 674 O O . ASP A 1 90 ? -10.351 10.527 6.068 1.00 88.94 90 ASP A O 1
ATOM 678 N N . SER A 1 91 ? -10.849 8.652 7.172 1.00 92.00 91 SER A N 1
ATOM 679 C CA . SER A 1 91 ? -10.013 7.757 6.357 1.00 92.00 91 SER A CA 1
ATOM 680 C C . SER A 1 91 ? -10.871 6.985 5.324 1.00 92.00 91 SER A C 1
ATOM 682 O O . SER A 1 91 ? -12.029 6.696 5.628 1.00 92.00 91 SER A O 1
ATOM 684 N N . PRO A 1 92 ? -10.361 6.631 4.119 1.00 96.31 92 PRO A N 1
ATOM 685 C CA . PRO A 1 92 ? -9.060 7.007 3.570 1.00 96.31 92 PRO A CA 1
ATOM 686 C C . PRO A 1 92 ? -8.970 8.494 3.204 1.00 96.31 92 PRO A C 1
ATOM 688 O O . PRO A 1 92 ? -9.904 9.067 2.640 1.00 96.31 92 PRO A O 1
ATOM 691 N N . THR A 1 93 ? -7.815 9.101 3.471 1.00 97.38 93 THR A N 1
ATOM 692 C CA . THR A 1 93 ? -7.483 10.458 3.018 1.00 97.38 93 THR A CA 1
ATOM 693 C C . THR A 1 93 ? -6.669 10.386 1.730 1.00 97.38 93 THR A C 1
ATOM 695 O O . THR A 1 93 ? -5.779 9.551 1.596 1.00 97.38 93 THR A O 1
ATOM 698 N N . TYR A 1 94 ? -6.963 11.262 0.767 1.00 97.31 94 TYR A N 1
ATOM 699 C CA . TYR A 1 94 ? -6.260 11.305 -0.518 1.00 97.31 94 TYR A CA 1
ATOM 700 C C . TYR A 1 94 ? -5.333 12.513 -0.591 1.00 97.31 94 TYR A C 1
ATOM 702 O O . TYR A 1 94 ? -5.682 13.602 -0.135 1.00 97.31 94 TYR A O 1
ATOM 710 N N . SER A 1 95 ? -4.166 12.323 -1.192 1.00 97.31 95 SER A N 1
ATOM 711 C CA . SER A 1 95 ? -3.142 13.351 -1.369 1.00 97.31 95 SER A CA 1
ATOM 712 C C . SER A 1 95 ? -2.341 13.109 -2.648 1.00 97.31 95 SER A C 1
ATOM 714 O O . SER A 1 95 ? -2.444 12.044 -3.262 1.00 97.31 95 SER A O 1
ATOM 716 N N . ALA A 1 96 ? -1.552 14.104 -3.045 1.00 96.69 96 ALA A N 1
ATOM 717 C CA . ALA A 1 96 ? -0.575 13.955 -4.113 1.00 96.69 96 ALA A CA 1
ATOM 718 C C . ALA A 1 96 ? 0.678 13.253 -3.572 1.00 96.69 96 ALA A C 1
ATOM 720 O O . ALA A 1 96 ? 1.190 13.623 -2.510 1.00 96.69 96 ALA A O 1
ATOM 721 N N . ALA A 1 97 ? 1.174 12.264 -4.308 1.00 93.56 97 ALA A N 1
ATOM 722 C CA . ALA A 1 97 ? 2.479 11.664 -4.074 1.00 93.56 97 ALA A CA 1
ATOM 723 C C . ALA A 1 97 ? 3.615 12.568 -4.594 1.00 93.56 97 ALA A C 1
ATOM 725 O O . ALA A 1 97 ? 3.386 13.655 -5.128 1.00 93.56 97 ALA A O 1
ATOM 726 N N . SER A 1 98 ? 4.863 12.118 -4.431 1.00 89.88 98 SER A N 1
ATOM 727 C CA . SER A 1 98 ? 6.060 12.823 -4.917 1.00 89.88 98 SER A CA 1
ATOM 728 C C . SER A 1 98 ? 6.125 12.949 -6.438 1.00 89.88 98 SER A C 1
ATOM 730 O O . SER A 1 98 ? 6.718 13.896 -6.954 1.00 89.88 98 SER A O 1
ATOM 732 N N . ASP A 1 99 ? 5.528 11.999 -7.145 1.00 88.50 99 ASP A N 1
ATOM 733 C CA . ASP A 1 99 ? 5.471 11.924 -8.598 1.00 88.50 99 ASP A CA 1
ATOM 734 C C . ASP A 1 99 ? 4.100 11.397 -9.045 1.00 88.50 99 ASP A C 1
ATOM 736 O O . ASP A 1 99 ? 3.268 11.023 -8.219 1.00 88.50 99 ASP A O 1
ATOM 740 N N . CYS A 1 100 ? 3.855 11.420 -10.356 1.00 91.12 100 CYS A N 1
ATOM 741 C CA . CYS A 1 100 ? 2.624 10.921 -10.973 1.00 91.12 100 CYS A CA 1
ATOM 742 C C . CYS A 1 100 ? 2.874 9.690 -11.858 1.00 91.12 100 CYS A C 1
ATOM 744 O O . CYS A 1 100 ? 2.157 9.451 -12.827 1.00 91.12 100 CYS A O 1
ATOM 746 N N . ASN A 1 101 ? 3.929 8.931 -11.558 1.00 91.50 101 ASN A N 1
ATOM 747 C CA . ASN A 1 101 ? 4.246 7.711 -12.296 1.00 91.50 101 ASN A CA 1
ATOM 748 C C . ASN A 1 101 ? 3.735 6.462 -11.576 1.00 91.50 101 ASN A C 1
ATOM 750 O O . ASN A 1 101 ? 3.732 5.390 -12.167 1.00 91.50 101 ASN A O 1
ATOM 754 N N . ALA A 1 102 ? 3.309 6.603 -10.323 1.00 94.19 102 ALA A N 1
ATOM 755 C CA . ALA A 1 102 ? 2.789 5.525 -9.503 1.00 94.19 102 ALA A CA 1
ATOM 756 C C . ALA A 1 102 ? 1.636 6.010 -8.618 1.00 94.19 102 ALA A C 1
ATOM 758 O O . ALA A 1 102 ? 1.444 7.214 -8.386 1.00 94.19 102 ALA A O 1
ATOM 759 N N . GLN A 1 103 ? 0.889 5.047 -8.089 1.00 95.94 103 GLN A N 1
ATOM 760 C CA . GLN A 1 103 ? -0.064 5.265 -7.010 1.00 95.94 103 GLN A CA 1
ATOM 761 C C . GLN A 1 103 ? 0.471 4.672 -5.710 1.00 95.94 103 GLN A C 1
ATOM 763 O O . GLN A 1 103 ? 1.261 3.731 -5.705 1.00 95.94 103 GLN A O 1
ATOM 768 N N . TYR A 1 104 ? 0.035 5.214 -4.578 1.00 97.06 104 TYR A N 1
ATOM 769 C CA . TYR A 1 104 ? 0.550 4.805 -3.277 1.00 97.06 104 TYR A CA 1
ATOM 770 C C . TYR A 1 104 ? -0.575 4.506 -2.304 1.00 97.06 104 TYR A C 1
ATOM 772 O O . TYR A 1 104 ? -1.475 5.319 -2.087 1.00 97.06 104 TYR A O 1
ATOM 780 N N . LEU A 1 105 ? -0.469 3.352 -1.658 1.00 97.81 105 LEU A N 1
ATOM 781 C CA . LEU A 1 105 ? -1.234 3.028 -0.468 1.00 97.81 105 LEU A CA 1
ATOM 782 C C . LEU A 1 105 ? -0.300 3.115 0.724 1.00 97.81 105 LEU A C 1
ATOM 784 O O . LEU A 1 105 ? 0.717 2.427 0.790 1.00 97.81 105 LEU A O 1
ATOM 788 N N . ILE A 1 106 ? -0.648 3.967 1.670 1.00 97.69 106 ILE A N 1
ATOM 789 C CA . ILE A 1 106 ? 0.038 4.048 2.952 1.00 97.69 106 ILE A CA 1
ATOM 790 C C . ILE A 1 106 ? -0.981 3.872 4.059 1.00 97.69 106 ILE A C 1
ATOM 792 O O . ILE A 1 106 ? -2.183 4.065 3.864 1.00 97.69 106 ILE A O 1
ATOM 796 N N . GLY A 1 107 ? -0.518 3.527 5.247 1.00 97.56 107 GLY A N 1
ATOM 797 C CA . GLY A 1 107 ? -1.442 3.467 6.353 1.00 97.56 107 GLY A CA 1
ATOM 798 C C . GLY A 1 107 ? -0.817 3.194 7.692 1.00 97.56 107 GLY A C 1
ATOM 799 O O . GLY A 1 107 ? 0.397 3.052 7.835 1.00 97.56 107 GLY A O 1
ATOM 800 N N . ARG A 1 108 ? -1.701 3.148 8.688 1.00 97.38 108 ARG A N 1
ATOM 801 C CA . ARG A 1 108 ? -1.358 2.909 10.084 1.00 97.38 108 ARG A CA 1
ATOM 802 C C . ARG A 1 108 ? -2.361 1.976 10.739 1.00 97.38 108 ARG A C 1
ATOM 804 O O . ARG A 1 108 ? -3.565 2.081 10.497 1.00 97.38 108 ARG A O 1
ATOM 811 N N . ILE A 1 109 ? -1.867 1.125 11.626 1.00 97.19 109 ILE A N 1
ATOM 812 C CA . ILE A 1 109 ? -2.664 0.214 12.439 1.00 97.19 109 ILE A CA 1
ATOM 813 C C . ILE A 1 109 ? -2.501 0.610 13.898 1.00 97.19 109 ILE A C 1
ATOM 815 O O . ILE A 1 109 ? -1.395 0.635 14.433 1.00 97.19 109 ILE A O 1
ATOM 819 N N . LEU A 1 110 ? -3.622 0.928 14.535 1.00 96.81 110 LEU A N 1
ATOM 820 C CA . LEU A 1 110 ? -3.684 1.429 15.897 1.00 96.81 110 LEU A CA 1
ATOM 821 C C . LEU A 1 110 ? -4.458 0.461 16.792 1.00 96.81 110 LEU A C 1
ATOM 823 O O . LEU A 1 110 ? -5.515 -0.065 16.435 1.00 96.81 110 LEU A O 1
ATOM 827 N N . THR A 1 111 ? -3.958 0.270 18.003 1.00 95.12 111 THR A N 1
ATOM 828 C CA . THR A 1 111 ? -4.697 -0.363 19.098 1.00 95.12 111 THR A CA 1
ATOM 829 C C . THR A 1 111 ? -5.854 0.528 19.573 1.00 95.12 111 THR A C 1
ATOM 831 O O . THR A 1 111 ? -6.021 1.667 19.136 1.00 95.12 111 THR A O 1
ATOM 834 N N . GLU A 1 112 ? -6.662 0.021 20.505 1.00 93.56 112 GLU A N 1
ATOM 835 C CA . GLU A 1 112 ? -7.782 0.765 21.098 1.00 93.56 112 GLU A CA 1
ATOM 836 C C . GLU A 1 112 ? -7.317 2.067 21.779 1.00 93.56 112 GLU A C 1
ATOM 838 O O . GLU A 1 112 ? -7.974 3.102 21.665 1.00 93.56 112 GLU A O 1
ATOM 843 N N . ASN A 1 113 ? -6.118 2.036 22.372 1.00 93.50 113 ASN A N 1
ATOM 844 C CA . ASN A 1 113 ? -5.459 3.169 23.028 1.00 93.50 113 ASN A CA 1
ATOM 845 C C . ASN A 1 113 ? -4.649 4.049 22.058 1.00 93.50 113 ASN A C 1
ATOM 847 O O . ASN A 1 113 ? -3.777 4.794 22.494 1.00 93.50 113 ASN A O 1
ATOM 851 N N . GLU A 1 114 ? -4.874 3.921 20.747 1.00 93.31 114 GLU A N 1
ATOM 852 C CA . GLU A 1 114 ? -4.187 4.699 19.700 1.00 93.31 114 GLU A CA 1
ATOM 853 C C . GLU A 1 114 ? -2.670 4.488 19.641 1.00 93.31 114 GLU A C 1
ATOM 855 O O . GLU A 1 114 ? -1.943 5.241 18.999 1.00 93.31 114 GLU A O 1
ATOM 860 N N . THR A 1 115 ? -2.183 3.420 20.268 1.00 96.00 115 THR A N 1
ATOM 861 C CA . THR A 1 115 ? -0.787 3.000 20.143 1.00 96.00 115 THR A CA 1
ATOM 862 C C . THR A 1 115 ? -0.611 2.234 18.828 1.00 96.00 115 THR A C 1
ATOM 864 O O . THR A 1 115 ? -1.430 1.341 18.578 1.00 96.00 115 THR A O 1
ATOM 867 N N . PRO A 1 116 ? 0.402 2.546 17.998 1.00 96.38 116 PRO A N 1
ATOM 868 C CA . PRO A 1 116 ? 0.719 1.773 16.796 1.00 96.38 116 PRO A CA 1
ATOM 869 C C . PRO A 1 116 ? 1.006 0.294 17.101 1.00 96.38 116 PRO A C 1
ATOM 871 O O . PRO A 1 116 ? 1.356 -0.044 18.229 1.00 96.38 116 PRO A O 1
ATOM 874 N N . THR A 1 117 ? 0.800 -0.605 16.133 1.00 94.44 117 THR A N 1
ATOM 875 C CA . THR A 1 117 ? 1.077 -2.040 16.322 1.00 94.44 117 THR A CA 1
ATOM 876 C C . THR A 1 117 ? 1.424 -2.773 15.026 1.00 94.44 117 THR A C 1
ATOM 878 O O . THR A 1 117 ? 0.714 -2.648 14.030 1.00 94.44 117 THR A O 1
ATOM 881 N N . ASP A 1 118 ? 2.458 -3.617 15.090 1.00 94.00 118 ASP A N 1
ATOM 882 C CA . ASP A 1 118 ? 2.956 -4.441 13.971 1.00 94.00 118 ASP A CA 1
ATOM 883 C C . ASP A 1 118 ? 2.397 -5.870 13.952 1.00 94.00 118 ASP A C 1
ATOM 885 O O . ASP A 1 118 ? 2.869 -6.739 13.223 1.00 94.00 118 ASP A O 1
ATOM 889 N N . ALA A 1 119 ? 1.402 -6.160 14.790 1.00 92.44 119 ALA A N 1
ATOM 890 C CA . ALA A 1 119 ? 0.909 -7.522 14.995 1.00 92.44 119 ALA A CA 1
ATOM 891 C C . ALA A 1 119 ? 0.062 -8.080 13.829 1.00 92.44 119 ALA A C 1
ATOM 893 O O . ALA A 1 119 ? -0.483 -9.179 13.946 1.00 92.44 119 ALA A O 1
ATOM 894 N N . TYR A 1 120 ? -0.097 -7.331 12.736 1.00 94.44 120 TYR A N 1
ATOM 895 C CA . TYR A 1 120 ? -1.034 -7.625 11.652 1.00 94.44 120 TYR A CA 1
ATOM 896 C C . TYR A 1 120 ? -0.363 -7.442 10.300 1.00 94.44 120 TYR A C 1
ATOM 898 O O . TYR A 1 120 ? 0.525 -6.615 10.153 1.00 94.44 120 TYR A O 1
ATOM 906 N N . THR A 1 121 ? -0.822 -8.171 9.292 1.00 95.00 121 THR A N 1
ATOM 907 C CA . THR A 1 121 ? -0.424 -7.929 7.904 1.00 95.00 121 THR A CA 1
ATOM 908 C C . THR A 1 121 ? -1.550 -7.243 7.151 1.00 95.00 121 THR A C 1
ATOM 910 O O . THR A 1 121 ? -2.727 -7.335 7.517 1.00 95.00 121 THR A O 1
ATOM 913 N N . VAL A 1 122 ? -1.186 -6.529 6.092 1.00 96.81 122 VAL A N 1
ATOM 914 C CA . VAL A 1 122 ? -2.140 -5.847 5.223 1.00 96.81 122 VAL A CA 1
ATOM 915 C C . VAL A 1 122 ? -2.275 -6.649 3.941 1.00 96.81 122 VAL A C 1
ATOM 917 O O . VAL A 1 122 ? -1.292 -6.939 3.266 1.00 96.81 122 VAL A O 1
ATOM 920 N N . PHE A 1 123 ? -3.501 -7.026 3.615 1.00 95.44 123 PHE A N 1
ATOM 921 C CA . PHE A 1 123 ? -3.845 -7.712 2.382 1.00 95.44 123 PHE A CA 1
ATOM 922 C C . PHE A 1 123 ? -4.426 -6.699 1.396 1.00 95.44 123 PHE A C 1
ATOM 924 O O . PHE A 1 123 ? -5.348 -5.958 1.754 1.00 95.44 123 PHE A O 1
ATOM 931 N N . VAL A 1 124 ? -3.872 -6.642 0.184 1.00 95.44 124 VAL A N 1
ATOM 932 C CA . VAL A 1 124 ? -4.237 -5.663 -0.849 1.00 95.44 124 VAL A CA 1
ATOM 933 C C . VAL A 1 124 ? -4.511 -6.371 -2.168 1.00 95.44 124 VAL A C 1
ATOM 935 O O . VAL A 1 124 ? -3.738 -7.227 -2.583 1.00 95.44 124 VAL A O 1
ATOM 938 N N . TRP A 1 125 ? -5.605 -6.018 -2.834 1.00 93.75 125 TRP A N 1
ATOM 939 C CA . TRP A 1 125 ? -5.979 -6.570 -4.138 1.00 93.75 125 TRP A CA 1
ATOM 940 C C . TRP A 1 125 ? -6.883 -5.589 -4.874 1.00 93.75 125 TRP A C 1
ATOM 942 O O . TRP A 1 125 ? -7.453 -4.696 -4.251 1.00 93.75 125 TRP A O 1
ATOM 952 N N . GLY A 1 126 ? -7.033 -5.706 -6.191 1.00 92.06 126 GLY A N 1
ATOM 953 C CA . GLY A 1 126 ? -7.744 -4.664 -6.922 1.00 92.06 126 GLY A CA 1
ATOM 954 C C . GLY A 1 126 ? -8.024 -4.952 -8.384 1.00 92.06 126 GLY A C 1
ATOM 955 O O . GLY A 1 126 ? -7.713 -6.013 -8.920 1.00 92.06 126 GLY A O 1
ATOM 956 N N . ASP A 1 127 ? -8.608 -3.957 -9.036 1.00 88.56 127 ASP A N 1
ATOM 957 C CA . ASP A 1 127 ? -8.603 -3.848 -10.487 1.00 88.56 127 ASP A CA 1
ATOM 958 C C . ASP A 1 127 ? -7.147 -3.668 -10.945 1.00 88.56 127 ASP A C 1
ATOM 960 O O . ASP A 1 127 ? -6.442 -2.773 -10.466 1.00 88.56 127 ASP A O 1
ATOM 964 N N . TYR A 1 128 ? -6.696 -4.531 -11.859 1.00 85.19 128 TYR A N 1
ATOM 965 C CA . TYR A 1 128 ? -5.324 -4.521 -12.384 1.00 85.19 128 TYR A CA 1
ATOM 966 C C . TYR A 1 128 ? -4.232 -4.763 -11.333 1.00 85.19 128 TYR A C 1
ATOM 968 O O . TYR A 1 128 ? -3.069 -4.461 -11.574 1.00 85.19 128 TYR A O 1
ATOM 976 N N . LEU A 1 129 ? -4.596 -5.305 -10.168 1.00 88.00 129 LEU A N 1
ATOM 977 C CA . LEU A 1 129 ? -3.686 -5.553 -9.056 1.00 88.00 129 LEU A CA 1
ATOM 978 C C . LEU A 1 129 ? -3.894 -6.980 -8.526 1.00 88.00 129 LEU A C 1
ATOM 980 O O . LEU A 1 129 ? -4.939 -7.238 -7.917 1.00 88.00 129 LEU A O 1
ATOM 984 N N . PRO A 1 130 ? -2.940 -7.911 -8.735 1.00 87.12 130 PRO A N 1
ATOM 985 C CA . PRO A 1 130 ? -3.011 -9.227 -8.106 1.00 87.12 130 PRO A CA 1
ATOM 986 C C . PRO A 1 130 ? -2.972 -9.096 -6.581 1.00 87.12 130 PRO A C 1
ATOM 988 O O . PRO A 1 130 ? -2.504 -8.090 -6.054 1.00 87.12 130 PRO A O 1
ATOM 991 N N . GLU A 1 131 ? -3.444 -10.120 -5.877 1.00 89.56 131 GLU A N 1
ATOM 992 C CA . GLU A 1 131 ? -3.414 -10.161 -4.415 1.00 89.56 131 GLU A CA 1
ATOM 993 C C . GLU A 1 131 ? -1.982 -10.063 -3.874 1.00 89.56 131 GLU A C 1
ATOM 995 O O . GLU A 1 131 ? -1.072 -10.755 -4.337 1.00 89.56 131 GLU A O 1
ATOM 1000 N N . GLN A 1 132 ? -1.787 -9.210 -2.869 1.00 91.75 132 GLN A N 1
ATOM 1001 C CA . GLN A 1 132 ? -0.499 -8.967 -2.231 1.00 91.75 132 GLN A CA 1
ATOM 1002 C C . GLN A 1 132 ? -0.634 -8.945 -0.714 1.00 91.75 132 GLN A C 1
ATOM 1004 O O . GLN A 1 132 ? -1.633 -8.490 -0.155 1.00 91.75 132 GLN A O 1
ATOM 1009 N N . THR A 1 133 ? 0.418 -9.407 -0.043 1.00 93.94 133 THR A N 1
ATOM 1010 C CA . THR A 1 133 ? 0.575 -9.270 1.406 1.00 93.94 133 THR A CA 1
ATOM 1011 C C . THR A 1 133 ? 1.677 -8.264 1.692 1.00 93.94 133 THR A C 1
ATOM 1013 O O . THR A 1 133 ? 2.804 -8.420 1.229 1.00 93.94 133 THR A O 1
ATOM 1016 N N . VAL A 1 134 ? 1.348 -7.251 2.483 1.00 95.62 134 VAL A N 1
ATOM 1017 C CA . VAL A 1 134 ? 2.241 -6.169 2.886 1.00 95.62 134 VAL A CA 1
ATOM 1018 C C . VAL A 1 134 ? 2.506 -6.303 4.383 1.00 95.62 134 VAL A C 1
ATOM 1020 O O . VAL A 1 134 ? 1.581 -6.413 5.194 1.00 95.62 134 VAL A O 1
ATOM 1023 N N . LEU A 1 135 ? 3.786 -6.339 4.742 1.00 94.38 135 LEU A N 1
ATOM 1024 C CA . LEU A 1 135 ? 4.228 -6.350 6.134 1.00 94.38 135 LEU A CA 1
ATOM 1025 C C . LEU A 1 135 ? 4.115 -4.942 6.732 1.00 94.38 135 LEU A C 1
ATOM 1027 O O . LEU A 1 135 ? 4.234 -3.947 6.019 1.00 94.38 135 LEU A O 1
ATOM 1031 N N . THR A 1 136 ? 3.902 -4.866 8.041 1.00 94.31 136 THR A N 1
ATOM 1032 C CA . THR A 1 136 ? 3.814 -3.604 8.788 1.00 94.31 136 THR A CA 1
ATOM 1033 C C . THR A 1 136 ? 5.040 -3.418 9.666 1.00 94.31 136 THR A C 1
ATOM 1035 O O . THR A 1 136 ? 5.581 -4.399 10.177 1.00 94.31 136 THR A O 1
ATOM 1038 N N . GLY A 1 137 ? 5.437 -2.168 9.869 1.00 93.56 137 GLY A N 1
ATOM 1039 C CA . GLY A 1 137 ? 6.476 -1.766 10.804 1.00 93.56 137 GLY A CA 1
ATOM 1040 C C . GLY A 1 137 ? 7.876 -2.197 10.417 1.00 93.56 137 GLY A C 1
ATOM 1041 O O . GLY A 1 137 ? 8.212 -2.289 9.230 1.00 93.56 137 GLY A O 1
ATOM 1042 N N . GLU A 1 138 ? 8.698 -2.455 11.433 1.00 88.44 138 GLU A N 1
ATOM 1043 C CA . GLU A 1 138 ? 10.137 -2.692 11.281 1.00 88.44 138 GLU A CA 1
ATOM 1044 C C . GLU A 1 138 ? 10.480 -3.796 10.256 1.00 88.44 138 GLU A C 1
ATOM 1046 O O . GLU A 1 138 ? 11.373 -3.565 9.436 1.00 88.44 138 GLU A O 1
ATOM 1051 N N . PRO A 1 139 ? 9.755 -4.937 10.178 1.00 86.75 139 PRO A N 1
ATOM 1052 C CA . PRO A 1 139 ? 9.998 -5.961 9.154 1.00 86.75 139 PRO A CA 1
ATOM 1053 C C . PRO A 1 139 ? 9.892 -5.464 7.704 1.00 86.75 139 PRO A C 1
ATOM 1055 O O . PRO A 1 139 ? 10.449 -6.082 6.801 1.00 86.75 139 PRO A O 1
ATOM 1058 N N . SER A 1 140 ? 9.171 -4.364 7.476 1.00 87.44 140 SER A N 1
ATOM 1059 C CA . SER A 1 140 ? 9.004 -3.704 6.173 1.00 87.44 140 SER A CA 1
ATOM 1060 C C . SER A 1 140 ? 9.871 -2.447 6.006 1.00 87.44 140 SER A C 1
ATOM 1062 O O . SER A 1 140 ? 9.742 -1.728 5.015 1.00 87.44 140 SER A O 1
ATOM 1064 N N . GLY A 1 141 ? 10.737 -2.148 6.982 1.00 92.00 141 GLY A N 1
ATOM 1065 C CA . GLY A 1 141 ? 11.510 -0.906 7.035 1.00 92.00 141 GLY A CA 1
ATOM 1066 C C . GLY A 1 141 ? 10.667 0.340 7.337 1.00 92.00 141 GLY A C 1
ATOM 1067 O O . GLY A 1 141 ? 11.129 1.454 7.093 1.00 92.00 141 GLY A O 1
ATOM 1068 N N . GLN A 1 142 ? 9.441 0.170 7.839 1.00 95.19 142 GLN A N 1
ATOM 1069 C CA . GLN A 1 142 ? 8.536 1.261 8.213 1.00 95.19 142 GLN A CA 1
ATOM 1070 C C . GLN A 1 142 ? 8.537 1.481 9.736 1.00 95.19 142 GLN A C 1
ATOM 1072 O O . GLN A 1 142 ? 8.894 0.573 10.488 1.00 95.19 142 GLN A O 1
ATOM 1077 N N . PRO A 1 143 ? 8.134 2.666 10.232 1.00 96.50 143 PRO A N 1
ATOM 1078 C CA . PRO A 1 143 ? 7.891 2.864 11.659 1.00 96.50 143 PRO A CA 1
ATOM 1079 C C . PRO A 1 143 ? 6.777 1.949 12.181 1.00 96.50 143 PRO A C 1
ATOM 1081 O O . PRO A 1 143 ? 5.894 1.556 11.420 1.00 96.50 143 PRO A O 1
ATOM 1084 N N . GLU A 1 144 ? 6.775 1.671 13.485 1.00 95.12 144 GLU A N 1
ATOM 1085 C CA . GLU A 1 144 ? 5.761 0.821 14.123 1.00 95.12 144 GLU A CA 1
ATOM 1086 C C . GLU A 1 144 ? 4.326 1.248 13.759 1.00 95.12 144 GLU A C 1
ATOM 1088 O O . GLU A 1 144 ? 3.969 2.430 13.729 1.00 95.12 144 GLU A O 1
ATOM 1093 N N . GLY A 1 145 ? 3.507 0.248 13.457 1.00 93.94 145 GLY A N 1
ATOM 1094 C CA . GLY A 1 145 ? 2.141 0.300 12.971 1.00 93.94 145 GLY A CA 1
ATOM 1095 C C . GLY A 1 145 ? 1.984 0.813 11.548 1.00 93.94 145 GLY A C 1
ATOM 1096 O O . GLY A 1 145 ? 0.858 0.799 11.057 1.00 93.94 145 GLY A O 1
ATOM 1097 N N . GLN A 1 146 ? 3.044 1.279 10.885 1.00 97.81 146 GLN A N 1
ATOM 1098 C CA . GLN A 1 146 ? 2.958 1.855 9.546 1.00 97.81 146 GLN A CA 1
ATOM 1099 C C . GLN A 1 146 ? 3.219 0.820 8.461 1.00 97.81 146 GLN A C 1
ATOM 1101 O O . GLN A 1 146 ? 3.921 -0.168 8.656 1.00 97.81 146 GLN A O 1
ATOM 1106 N N . TRP A 1 147 ? 2.660 1.063 7.287 1.00 97.62 147 TRP A N 1
ATOM 1107 C CA . TRP A 1 147 ? 2.889 0.246 6.107 1.00 97.62 147 TRP A CA 1
ATOM 1108 C C . TRP A 1 147 ? 2.788 1.110 4.855 1.00 97.62 147 TRP A C 1
ATOM 1110 O O . TRP A 1 147 ? 2.154 2.171 4.852 1.00 97.62 147 TRP A O 1
ATOM 1120 N N . ARG A 1 148 ? 3.436 0.650 3.787 1.00 97.12 148 ARG A N 1
ATOM 1121 C CA . ARG A 1 148 ? 3.455 1.317 2.490 1.00 97.12 148 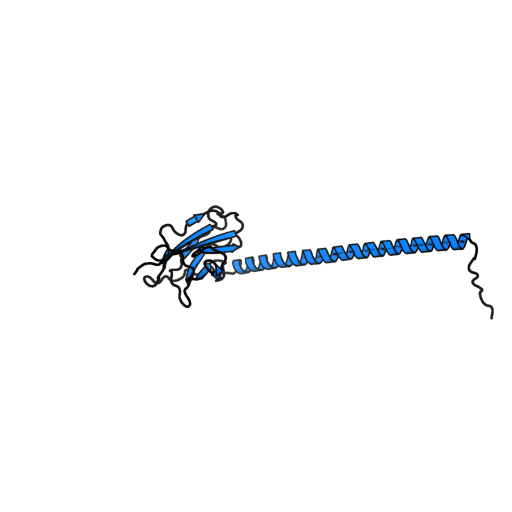ARG A CA 1
ATOM 1122 C C . ARG A 1 148 ? 3.485 0.279 1.383 1.00 97.12 148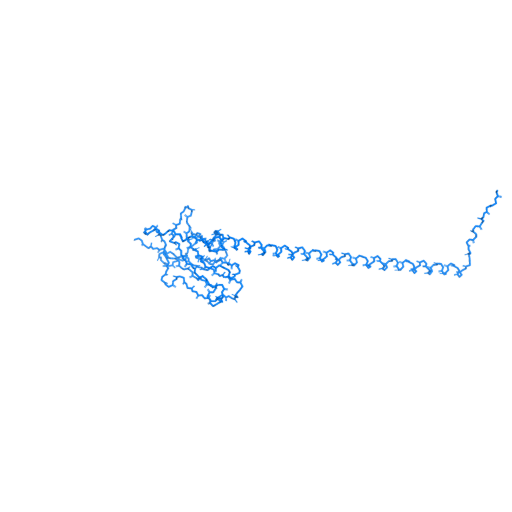 ARG A C 1
ATOM 1124 O O . ARG A 1 148 ? 4.230 -0.693 1.465 1.00 97.12 148 ARG A O 1
ATOM 1131 N N . LEU A 1 149 ? 2.709 0.534 0.343 1.00 96.56 149 LEU A N 1
ATOM 1132 C CA . LEU A 1 149 ? 2.732 -0.190 -0.912 1.00 96.56 149 LEU A CA 1
ATOM 1133 C C . LEU A 1 149 ? 2.741 0.819 -2.059 1.00 96.56 149 LEU A C 1
ATOM 1135 O O . LEU A 1 149 ? 1.882 1.698 -2.141 1.00 96.56 149 LEU A O 1
ATOM 1139 N N . GLU A 1 150 ? 3.732 0.683 -2.929 1.00 95.75 150 GLU A N 1
ATOM 1140 C CA . GLU A 1 150 ? 3.744 1.336 -4.232 1.00 95.75 150 GLU A CA 1
ATOM 1141 C C . GLU A 1 150 ? 2.984 0.459 -5.224 1.00 95.75 150 GLU A C 1
ATOM 1143 O O . GLU A 1 150 ? 3.223 -0.746 -5.314 1.00 95.75 150 GLU A O 1
ATOM 1148 N N . LEU A 1 151 ? 2.051 1.072 -5.938 1.00 93.94 151 LEU A N 1
ATOM 1149 C CA . LEU A 1 151 ? 1.323 0.468 -7.034 1.00 93.94 151 LEU A CA 1
ATOM 1150 C C . LEU A 1 151 ? 1.912 1.039 -8.331 1.00 93.94 151 LEU A C 1
ATOM 1152 O O . LEU A 1 151 ? 1.832 2.256 -8.532 1.00 93.94 151 LEU A O 1
ATOM 1156 N N . PRO A 1 152 ? 2.554 0.210 -9.169 1.00 88.94 152 PRO A N 1
ATOM 1157 C CA . PRO A 1 152 ? 3.225 0.695 -10.365 1.00 88.94 152 PRO A CA 1
ATOM 1158 C C . PRO A 1 152 ? 2.219 1.287 -11.356 1.00 88.94 152 PRO A C 1
ATOM 1160 O O . PRO A 1 152 ? 1.108 0.783 -11.511 1.00 88.94 152 PRO A O 1
ATOM 1163 N N . ASP A 1 153 ? 2.640 2.331 -12.067 1.00 88.00 153 ASP A N 1
ATOM 1164 C CA . ASP A 1 153 ? 1.809 3.068 -13.018 1.00 88.00 153 ASP A CA 1
ATOM 1165 C C . ASP A 1 153 ? 0.570 3.727 -12.371 1.00 88.00 153 ASP A C 1
ATOM 1167 O O . ASP A 1 153 ? 0.375 3.772 -11.156 1.00 88.00 153 ASP A O 1
ATOM 1171 N N . MET A 1 154 ? -0.294 4.294 -13.213 1.00 87.50 154 MET A N 1
ATOM 1172 C CA . MET A 1 154 ? -1.524 4.978 -12.798 1.00 87.50 154 MET A CA 1
ATOM 1173 C C . MET A 1 154 ? -2.786 4.167 -13.120 1.00 87.50 154 MET A C 1
ATOM 1175 O O . MET A 1 154 ? -3.893 4.693 -13.102 1.00 87.50 154 MET A O 1
ATOM 1179 N N . LEU A 1 155 ? -2.645 2.884 -13.451 1.00 88.12 155 LEU A N 1
ATOM 1180 C CA . LEU A 1 155 ? -3.729 2.097 -14.045 1.00 88.12 155 LEU A CA 1
ATOM 1181 C C . LEU A 1 155 ? -4.732 1.558 -13.020 1.00 88.12 155 LEU A C 1
ATOM 1183 O O . LEU A 1 155 ? -5.852 1.208 -13.398 1.00 88.12 155 LEU A O 1
ATOM 1187 N N . HIS A 1 156 ? -4.367 1.480 -11.738 1.00 90.00 156 HIS A N 1
ATOM 1188 C CA . HIS A 1 156 ? -5.253 0.912 -10.724 1.00 90.00 156 HIS A CA 1
ATOM 1189 C C . HIS A 1 156 ? -6.423 1.854 -10.434 1.00 90.00 156 HIS A C 1
ATOM 1191 O O . HIS A 1 156 ? -6.280 3.077 -10.394 1.00 90.00 156 HIS A O 1
ATOM 1197 N N . ARG A 1 157 ? -7.614 1.264 -10.282 1.00 90.31 157 ARG A N 1
ATOM 1198 C CA . ARG A 1 157 ? -8.879 2.004 -10.149 1.00 90.31 157 ARG A CA 1
ATOM 1199 C C . ARG A 1 157 ? -9.539 1.729 -8.815 1.00 90.31 157 ARG A C 1
ATOM 1201 O O . ARG A 1 157 ? -9.560 2.606 -7.964 1.00 90.31 157 ARG A O 1
ATOM 1208 N N . ARG A 1 158 ? -10.063 0.521 -8.615 1.00 94.06 158 ARG A N 1
ATOM 1209 C CA . ARG A 1 158 ? -10.609 0.084 -7.326 1.00 94.06 158 ARG A CA 1
ATOM 1210 C C . ARG A 1 158 ? -9.635 -0.871 -6.673 1.00 94.06 158 ARG A C 1
ATOM 1212 O O . ARG A 1 158 ? -9.311 -1.906 -7.249 1.00 94.06 158 ARG A O 1
ATOM 1219 N N . VAL A 1 159 ? -9.178 -0.514 -5.485 1.00 95.19 159 VAL A N 1
ATOM 1220 C CA . VAL A 1 159 ? -8.267 -1.325 -4.683 1.00 95.19 159 VAL A CA 1
ATOM 1221 C C . VAL A 1 159 ? -8.905 -1.553 -3.324 1.00 95.19 159 VAL A C 1
ATOM 1223 O O . VAL A 1 159 ? -9.468 -0.634 -2.737 1.00 95.19 159 VAL A O 1
ATOM 1226 N N . TRP A 1 160 ? -8.835 -2.776 -2.820 1.00 96.12 160 TRP A N 1
ATOM 1227 C CA . TRP A 1 160 ? -9.290 -3.129 -1.487 1.00 96.12 160 TRP A CA 1
ATOM 1228 C C . TRP A 1 160 ? -8.108 -3.362 -0.571 1.00 96.12 160 TRP A C 1
ATOM 1230 O O . TRP A 1 160 ? -7.100 -3.948 -0.964 1.00 96.12 160 TRP A O 1
ATOM 1240 N N . VAL A 1 161 ? -8.268 -2.913 0.667 1.00 96.69 161 VAL A N 1
ATOM 1241 C CA . VAL A 1 161 ? -7.297 -3.094 1.739 1.00 96.69 161 VAL A CA 1
ATOM 1242 C C . VAL A 1 161 ? -7.986 -3.748 2.924 1.00 96.69 161 VAL A C 1
ATOM 1244 O O . VAL A 1 161 ? -9.060 -3.313 3.345 1.00 96.69 161 VAL A O 1
ATOM 1247 N N . GLN A 1 162 ? -7.377 -4.791 3.481 1.00 95.31 162 GLN A N 1
ATOM 1248 C CA . GLN A 1 162 ? -7.926 -5.504 4.629 1.00 95.31 162 GLN A CA 1
ATOM 1249 C C . GLN A 1 162 ? -6.823 -5.974 5.575 1.00 95.31 162 GLN A C 1
ATOM 1251 O O . GLN A 1 162 ? -5.754 -6.391 5.141 1.00 95.31 162 GLN A O 1
ATOM 1256 N N . LEU A 1 163 ? -7.083 -5.934 6.882 1.00 95.31 163 LEU A N 1
ATOM 1257 C CA . LEU A 1 163 ? -6.168 -6.484 7.876 1.00 95.31 163 LEU A CA 1
ATOM 1258 C C . LEU A 1 163 ? -6.338 -7.984 8.007 1.00 95.31 163 LEU A C 1
ATOM 1260 O O . LEU A 1 163 ? -7.456 -8.493 8.146 1.00 95.31 163 LEU A O 1
ATOM 1264 N N . TRP A 1 164 ? -5.204 -8.661 8.071 1.00 90.88 164 TRP A N 1
ATOM 1265 C CA . TRP A 1 164 ? -5.101 -10.095 8.225 1.00 90.88 164 TRP A CA 1
ATOM 1266 C C . TRP A 1 164 ? -4.301 -10.432 9.490 1.00 90.88 164 TRP A C 1
ATOM 1268 O O . TRP A 1 164 ? -3.273 -9.824 9.790 1.00 90.88 164 TRP A O 1
ATOM 1278 N N . ALA A 1 165 ? -4.817 -11.379 10.276 1.00 89.69 165 ALA A N 1
ATOM 1279 C CA . ALA A 1 165 ? -4.164 -11.896 11.473 1.00 89.69 165 ALA A CA 1
ATOM 1280 C C . ALA A 1 165 ? -4.124 -13.426 11.404 1.00 89.69 165 ALA A C 1
ATOM 1282 O O . ALA A 1 165 ? -5.119 -14.082 11.716 1.00 89.69 165 ALA A O 1
ATOM 1283 N N . GLY A 1 166 ? -2.988 -13.992 10.995 1.00 82.00 166 GLY A N 1
ATOM 1284 C CA . GLY A 1 166 ? -2.798 -15.442 10.913 1.00 82.00 166 GLY A CA 1
ATOM 1285 C C . GLY A 1 166 ? -3.672 -16.098 9.842 1.00 82.00 166 GLY A C 1
ATOM 1286 O O . GLY A 1 166 ? -3.255 -16.214 8.699 1.00 82.00 166 GLY A O 1
ATOM 1287 N N . ASP A 1 167 ? -4.874 -16.541 10.209 1.00 82.50 167 ASP A N 1
ATOM 1288 C CA . ASP A 1 167 ? -5.785 -17.326 9.366 1.00 82.50 167 ASP A CA 1
ATOM 1289 C C . ASP A 1 167 ? -7.097 -16.606 9.012 1.00 82.50 167 ASP A C 1
ATOM 1291 O O . ASP A 1 167 ? -7.908 -17.145 8.260 1.00 82.50 167 ASP A O 1
ATOM 1295 N N . ARG A 1 168 ? -7.320 -15.385 9.518 1.00 87.12 168 ARG A N 1
ATOM 1296 C CA . ARG A 1 168 ? -8.584 -14.665 9.299 1.00 87.12 168 ARG A CA 1
ATOM 1297 C C . ARG A 1 168 ? -8.423 -13.166 9.104 1.00 87.12 168 ARG A C 1
ATOM 1299 O O . ARG A 1 168 ? -7.586 -12.520 9.741 1.00 87.12 168 ARG A O 1
ATOM 1306 N N . TYR A 1 169 ? -9.315 -12.592 8.308 1.00 90.94 169 TYR A N 1
ATOM 1307 C CA . TYR A 1 169 ? -9.456 -11.145 8.209 1.00 90.94 169 TYR A CA 1
ATOM 1308 C C . TYR A 1 169 ? -10.048 -10.557 9.492 1.00 90.94 169 TYR A C 1
ATOM 1310 O O . TYR A 1 169 ? -11.011 -11.085 10.052 1.00 90.94 169 TYR A O 1
ATOM 1318 N N . VAL A 1 170 ? -9.468 -9.454 9.966 1.00 92.94 170 VAL A N 1
ATOM 1319 C CA . VAL A 1 170 ? -9.844 -8.800 11.233 1.00 92.94 170 VAL A CA 1
ATOM 1320 C C . VAL A 1 170 ? -10.373 -7.376 11.059 1.00 92.94 170 VAL A C 1
ATOM 1322 O O . VAL A 1 170 ? -10.830 -6.786 12.039 1.00 92.94 170 VAL A O 1
ATOM 1325 N N . SER A 1 171 ? -10.375 -6.848 9.835 1.00 93.62 171 SER A N 1
ATOM 1326 C CA . SER A 1 171 ? -11.054 -5.605 9.448 1.00 93.62 171 SER A CA 1
ATOM 1327 C C . SER A 1 171 ? -12.068 -5.876 8.330 1.00 93.62 171 SER A C 1
ATOM 1329 O O . SER A 1 171 ? -11.930 -6.879 7.622 1.00 93.62 171 SER A O 1
ATOM 1331 N N . PRO A 1 172 ? -13.056 -4.993 8.107 1.00 92.06 172 PRO A N 1
ATOM 1332 C CA . PRO A 1 172 ? -13.770 -4.988 6.838 1.00 92.06 172 PRO A CA 1
ATOM 1333 C C . PRO A 1 172 ? -12.800 -4.653 5.690 1.00 92.06 172 PRO A C 1
ATOM 13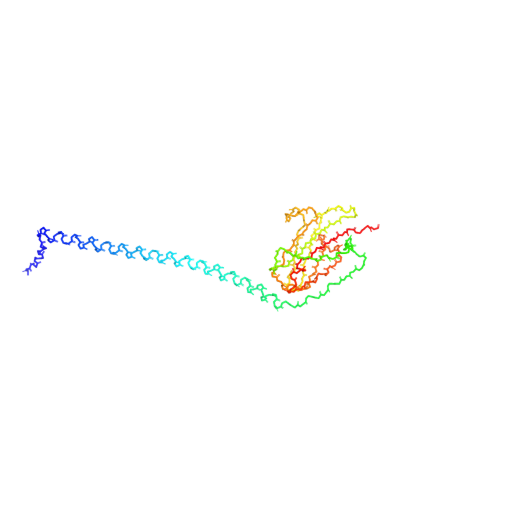35 O O . PRO A 1 172 ? -11.764 -4.021 5.935 1.00 92.06 172 PRO A O 1
ATOM 1338 N N . PRO A 1 173 ? -13.117 -5.062 4.452 1.00 93.62 173 PRO A N 1
ATOM 1339 C CA . PRO A 1 173 ? -12.417 -4.573 3.274 1.00 93.62 173 PRO A CA 1
ATOM 1340 C C . PRO A 1 173 ? -12.703 -3.077 3.083 1.00 93.62 173 PRO A C 1
ATOM 1342 O O . PRO A 1 173 ? -13.854 -2.642 3.132 1.00 93.62 173 PRO A O 1
ATOM 1345 N N . ILE A 1 174 ? -11.652 -2.293 2.872 1.00 95.06 174 ILE A N 1
ATOM 1346 C CA . ILE A 1 174 ? -11.708 -0.842 2.669 1.00 95.06 174 ILE A CA 1
ATOM 1347 C C . ILE A 1 174 ? -11.501 -0.589 1.187 1.00 95.06 174 ILE A C 1
ATOM 1349 O O . ILE A 1 174 ? -10.461 -0.962 0.654 1.00 95.06 174 ILE A O 1
ATOM 1353 N N . GLU A 1 175 ? -12.477 0.023 0.526 1.00 95.19 175 GLU A N 1
ATOM 1354 C CA . GLU A 1 175 ? -12.355 0.394 -0.883 1.00 95.19 175 GLU A CA 1
ATOM 1355 C C . GLU A 1 175 ? -11.620 1.733 -1.023 1.00 95.19 175 GLU A C 1
ATOM 1357 O O . GLU A 1 175 ? -11.981 2.738 -0.407 1.00 95.19 175 GLU A O 1
ATOM 1362 N N . VAL A 1 176 ? -10.592 1.733 -1.862 1.00 96.44 176 VAL A N 1
ATOM 1363 C CA . VAL A 1 176 ? -9.837 2.899 -2.311 1.00 96.44 176 VAL A CA 1
ATOM 1364 C C . VAL A 1 176 ? -10.094 3.066 -3.799 1.00 96.44 176 VAL A C 1
ATOM 1366 O O . VAL A 1 176 ? -9.987 2.105 -4.563 1.00 96.44 176 VAL A O 1
ATOM 1369 N N . ILE A 1 177 ? -10.441 4.284 -4.208 1.00 95.38 177 ILE A N 1
ATOM 1370 C CA . ILE A 1 177 ? -10.761 4.603 -5.597 1.00 95.38 177 ILE A CA 1
ATOM 1371 C C . ILE A 1 177 ? -9.753 5.624 -6.109 1.00 95.38 177 ILE A C 1
ATOM 1373 O O . ILE A 1 177 ? -9.747 6.776 -5.675 1.00 95.38 177 ILE A O 1
ATOM 1377 N N . PHE A 1 178 ? -8.939 5.197 -7.063 1.00 95.00 178 PHE A N 1
ATOM 1378 C CA . PHE A 1 178 ? -8.023 6.043 -7.806 1.00 95.00 178 PHE A CA 1
ATOM 1379 C C . PHE A 1 178 ? -8.588 6.414 -9.180 1.00 95.00 178 PHE A C 1
ATOM 1381 O O . PHE A 1 178 ? -9.450 5.736 -9.747 1.00 95.00 178 PHE A O 1
ATOM 1388 N N . ASN A 1 179 ? -8.071 7.515 -9.722 1.00 91.62 179 ASN A N 1
ATOM 1389 C CA . ASN A 1 179 ? -8.297 7.940 -11.094 1.00 91.62 179 ASN A CA 1
ATOM 1390 C C . ASN A 1 179 ? -6.945 7.993 -11.812 1.00 91.62 179 ASN A C 1
ATOM 1392 O O . ASN A 1 179 ? -6.028 8.671 -11.356 1.00 91.62 179 ASN A O 1
ATOM 1396 N N . GLU A 1 180 ? -6.855 7.314 -12.955 1.00 87.50 180 GLU A N 1
ATOM 1397 C CA . GLU A 1 180 ? -5.633 7.176 -13.758 1.00 87.50 180 GLU A CA 1
ATOM 1398 C C . GLU A 1 180 ? -5.048 8.500 -14.273 1.00 87.50 180 GLU A C 1
ATOM 1400 O O . GLU A 1 180 ? -3.889 8.563 -14.669 1.00 87.50 180 GLU A O 1
ATOM 1405 N N . THR A 1 181 ? -5.837 9.573 -14.235 1.00 88.94 181 THR A N 1
ATOM 1406 C CA . THR A 1 181 ? -5.441 10.919 -14.673 1.00 88.94 181 THR A CA 1
ATOM 1407 C C . THR A 1 181 ? -5.305 11.930 -13.532 1.00 88.94 181 THR A C 1
ATOM 1409 O O . THR A 1 181 ? -4.907 13.069 -13.778 1.00 88.94 181 THR A O 1
ATOM 1412 N N . ASP A 1 182 ? -5.621 11.552 -12.288 1.00 92.25 182 ASP A N 1
ATOM 1413 C CA . ASP A 1 182 ? -5.619 12.474 -11.148 1.00 92.25 182 ASP A CA 1
ATOM 1414 C C . ASP A 1 182 ? -4.355 12.326 -10.292 1.00 92.25 182 ASP A C 1
ATOM 1416 O O . ASP A 1 182 ? -4.329 11.648 -9.263 1.00 92.25 182 ASP A O 1
ATOM 1420 N N . CYS A 1 183 ? -3.307 13.040 -10.694 1.00 92.62 183 CYS A N 1
ATOM 1421 C CA . CYS A 1 183 ? -2.060 13.140 -9.936 1.00 92.62 183 CYS A CA 1
ATOM 1422 C C . CYS A 1 183 ? -2.219 13.827 -8.570 1.00 92.62 183 CYS A C 1
ATOM 1424 O O . CYS A 1 183 ? -1.327 13.745 -7.733 1.00 92.62 183 CYS A O 1
ATOM 1426 N N . THR A 1 184 ? -3.312 14.559 -8.331 1.00 95.50 184 THR A N 1
ATOM 1427 C CA . THR A 1 184 ? -3.505 15.273 -7.057 1.00 95.50 184 THR A CA 1
ATOM 1428 C C . THR A 1 184 ? -4.032 14.359 -5.953 1.00 95.50 184 THR A C 1
ATOM 1430 O O . THR A 1 184 ? -4.060 14.749 -4.784 1.00 95.50 184 THR A O 1
ATOM 1433 N N . ARG A 1 185 ? -4.446 13.140 -6.324 1.00 96.06 185 ARG A N 1
ATOM 1434 C CA . ARG A 1 185 ? -5.062 12.136 -5.451 1.00 96.06 185 ARG A CA 1
ATOM 1435 C C . ARG A 1 185 ? -4.515 10.729 -5.705 1.00 96.06 185 ARG A C 1
ATOM 1437 O O . ARG A 1 185 ? -5.235 9.751 -5.523 1.00 96.06 185 ARG A O 1
ATOM 1444 N N . ASN A 1 186 ? -3.256 10.619 -6.121 1.00 96.44 186 ASN A N 1
ATOM 1445 C CA . ASN A 1 186 ? -2.606 9.339 -6.407 1.00 96.44 186 ASN A CA 1
ATOM 1446 C C . ASN A 1 186 ? -1.982 8.663 -5.171 1.00 96.44 186 ASN A C 1
ATOM 1448 O O . ASN A 1 186 ? -1.412 7.586 -5.291 1.00 96.44 186 ASN A O 1
ATOM 1452 N N . GLN A 1 187 ? -2.116 9.241 -3.976 1.00 97.94 187 GLN A N 1
ATOM 1453 C CA . GLN A 1 187 ? -1.779 8.594 -2.709 1.00 97.94 187 GLN A CA 1
ATOM 1454 C C . GLN A 1 187 ? -3.008 8.531 -1.801 1.00 97.94 187 GLN A C 1
ATOM 1456 O O . GLN A 1 187 ? -3.674 9.547 -1.596 1.00 97.94 187 GLN A O 1
ATOM 1461 N N . ALA A 1 188 ? -3.273 7.364 -1.211 1.00 98.12 188 ALA A N 1
ATOM 1462 C CA . ALA A 1 188 ? -4.311 7.173 -0.204 1.00 98.12 188 ALA A CA 1
ATOM 1463 C C . ALA A 1 188 ? -3.709 6.698 1.127 1.00 98.12 188 ALA A C 1
ATOM 1465 O O . ALA A 1 188 ? -2.950 5.728 1.160 1.00 98.12 188 ALA A O 1
ATOM 1466 N N . GLU A 1 189 ? -4.068 7.369 2.222 1.00 98.12 189 GLU A N 1
ATOM 1467 C CA . GLU A 1 189 ? -3.690 6.987 3.583 1.00 98.12 189 GLU A CA 1
ATOM 1468 C C . GLU A 1 189 ? -4.864 6.347 4.330 1.00 98.12 189 GLU A C 1
ATOM 1470 O O . GLU A 1 189 ? -5.949 6.922 4.463 1.00 98.12 189 GLU A O 1
ATOM 1475 N N . ILE A 1 190 ? -4.629 5.142 4.846 1.00 98.25 190 ILE A N 1
ATOM 1476 C CA . ILE A 1 190 ? -5.627 4.313 5.520 1.00 98.25 190 ILE A CA 1
ATOM 1477 C C . ILE A 1 190 ? -5.239 4.125 6.982 1.00 98.25 190 ILE A C 1
ATOM 1479 O O . ILE A 1 190 ? -4.205 3.540 7.301 1.00 98.25 190 ILE A O 1
ATOM 1483 N N . VAL A 1 191 ? -6.100 4.570 7.892 1.00 97.81 191 VAL A N 1
ATOM 1484 C CA . VAL A 1 191 ? -5.884 4.419 9.331 1.00 97.81 191 VAL A CA 1
ATOM 1485 C C . VAL A 1 191 ? -6.942 3.492 9.902 1.00 97.81 191 VAL A C 1
ATOM 1487 O O . VAL A 1 191 ? -8.137 3.781 9.874 1.00 97.81 191 VAL A O 1
ATOM 1490 N N . LEU A 1 192 ? -6.482 2.374 10.450 1.00 97.12 192 LEU A N 1
ATOM 1491 C CA . LEU A 1 192 ? -7.314 1.345 11.056 1.00 97.12 192 LEU A CA 1
ATOM 1492 C C . LEU A 1 192 ? -7.096 1.331 12.561 1.00 97.12 192 LEU A C 1
ATOM 1494 O O . LEU A 1 192 ? -5.963 1.233 13.025 1.00 97.12 192 LEU A O 1
ATOM 1498 N N . LYS A 1 193 ? -8.183 1.395 13.328 1.00 96.81 193 LYS A N 1
ATOM 1499 C CA . LYS A 1 193 ? -8.149 1.364 14.791 1.00 96.81 193 LYS A CA 1
ATOM 1500 C C . LYS A 1 193 ? -8.926 0.167 15.315 1.00 96.81 193 LYS A C 1
ATOM 1502 O O . LYS A 1 193 ? -10.017 -0.140 14.830 1.00 96.81 193 LYS A O 1
ATOM 1507 N N . ARG A 1 194 ? -8.367 -0.504 16.321 1.00 95.06 194 ARG A N 1
ATOM 1508 C CA . ARG A 1 194 ? -9.060 -1.576 17.034 1.00 95.06 194 ARG A CA 1
ATOM 1509 C C . ARG A 1 194 ? -10.289 -1.011 17.746 1.00 95.06 194 ARG A C 1
ATOM 1511 O O . ARG A 1 194 ? -10.170 -0.050 18.505 1.00 95.06 194 ARG A O 1
ATOM 1518 N N . VAL A 1 195 ? -11.451 -1.614 17.519 1.00 90.00 195 VAL A N 1
ATOM 1519 C CA . VAL A 1 195 ? -12.686 -1.252 18.219 1.00 90.00 195 VAL A CA 1
ATOM 1520 C C . VAL A 1 195 ? -12.737 -1.973 19.567 1.00 90.00 195 VAL A C 1
ATOM 1522 O O . VAL A 1 195 ? -12.564 -3.194 19.634 1.00 90.00 195 VAL A O 1
ATOM 1525 N N . GLY A 1 196 ? -12.925 -1.205 20.643 1.00 73.00 196 GLY A N 1
ATOM 1526 C CA . GLY A 1 196 ? -13.221 -1.740 21.971 1.00 73.00 196 GLY A CA 1
ATOM 1527 C C . GLY A 1 196 ? -14.554 -2.483 21.951 1.00 73.00 196 GLY A C 1
ATOM 1528 O O . GLY A 1 196 ? -15.477 -2.074 21.242 1.00 73.00 196 GLY A O 1
ATOM 1529 N N . ARG A 1 197 ? -14.634 -3.606 22.668 1.00 57.97 197 ARG A N 1
ATOM 1530 C CA . ARG A 1 197 ? -15.898 -4.328 22.869 1.00 57.97 197 ARG A CA 1
ATOM 1531 C C . ARG A 1 197 ? -16.687 -3.735 24.021 1.00 57.97 197 ARG A C 1
ATOM 1533 O O . ARG A 1 197 ? -16.050 -3.434 25.051 1.00 57.97 197 ARG A O 1
#

Sequence (197 aa):
MGLSNNTVPTSRPYRVSLTITIVLLLLTVTAMIVLIIINNAQEDDREAALNLTITAVVDQMHITQTALIATPTSAPQVVLGQYLFALVADSPTYSAASDCNAQYLIGRILTENETPTDAYTVFVWGDYLPEQTVLTGEPSGQPEGQWRLELPDMLHRRVWVQLWAGDRYVSPPIEVIFNETDCTRNQAEIVLKRVGR

pLDDT: mean 82.33, std 15.22, range [37.62, 98.25]